Protein AF-0000000084341697 (afdb_homodimer)

Organism: Pseudonocardia thermophila (NCBI:txid1848)

Nearest PDB structures (foldseek):
  6upw-assembly1_M  TM=6.010E-01  e=1.129E+00  Homo sapiens
  7zn7-assembly1_D  TM=5.624E-01  e=1.806E+00  Rattus norvegicus
  7wg5-assembly1_h  TM=6.627E-01  e=8.653E+00  Arabidopsis thaliana
  5xnl-assembly1_q  TM=6.335E-01  e=7.795E+00  Pisum sativum
  6upw-assembly1_M  TM=5.852E-01  e=1.492E+00  Homo sapiens

pLDDT: mean 93.86, std 11.68, range [43.16, 98.94]

Foldseek 3Di:
DPPDPPPPQDPLLVQLLVLLVVLLVLLVCLVVLVVCVVVPPVCSVVVNLVSLVVSLVSLVVNLVSQVVLCVFQVPVVRSVVSVVLSVLSVVLNVCVVVVVVVCNVVSSVVSSVVSVVSNVVSPDVVVSHRDD/DPPPVPPPLPPLLVQLLVLLVVLLVLLVCLVVLVVCVVVPPVCSVVVSLVSLVVSLVSLVVNLVSQVVLCVFQVPVVRSVVSVVLSVLSVVLNVCVVVVVVVCNVVSSVVSSVVSVVSNVVSPDVVVSHRDD

Radius of gyration: 21.02 Å; Cα contacts (8 Å, |Δi|>4): 306; chains: 2; bounding box: 45×70×52 Å

Solvent-accessible surface area (backbone atoms only — not comparable to full-atom values): 13393 Å² total; per-residue (Å²): 133,79,72,79,75,76,74,62,77,47,72,38,51,56,50,36,47,52,49,40,48,53,48,30,53,54,45,61,44,40,37,35,27,50,13,35,28,74,62,63,41,69,68,28,49,55,54,34,48,52,54,52,56,49,49,48,56,48,30,52,54,40,28,53,35,24,43,50,30,16,70,71,24,63,45,64,67,48,27,55,50,32,49,50,51,36,50,52,47,49,50,39,52,51,25,52,76,69,55,40,30,46,53,25,44,36,49,49,44,50,51,36,38,50,34,50,52,49,43,56,46,57,71,35,72,72,58,66,51,64,58,129,131,77,71,79,74,75,75,62,78,49,72,36,51,57,49,36,47,51,49,40,48,53,48,32,54,55,46,60,44,39,37,35,27,50,12,34,29,76,63,64,42,68,66,28,49,56,54,36,49,51,53,52,53,48,47,49,58,49,29,54,53,41,28,53,33,25,42,50,28,16,69,70,24,62,44,63,65,49,26,54,49,31,49,51,51,38,51,50,46,50,52,40,52,51,26,51,76,69,54,40,30,44,53,24,42,36,48,49,44,49,51,36,39,50,32,50,52,49,43,56,46,59,72,35,71,73,60,66,50,64,60,129

Sequence (264 aa):
MTPPVVRRPCLSLWLLRAVLTVHLVAAAGQPVFAGLFLTGDLDAITAHGVVGSTLAAWDLLLIGTAIGYGLAARRWWVPFAAVGVFLLVGFQIGFGYARELQLHVPLGVAITTLSVLAVIWVWTPAAARRRSMTPPVVRRPCLSLWLLRAVLTVHLVAAAGQPVFAGLFLTGDLDAITAHGVVGSTLAAWDLLLIGTAIGYGLAARRWWVPFAAVGVFLLVGFQIGFGYARELQLHVPLGVAITTLSVLAVIWVWTPAAARRRS

Structure (mmCIF, N/CA/C/O backbone):
data_AF-0000000084341697-model_v1
#
loop_
_entity.id
_entity.type
_entity.pdbx_description
1 polymer 'DoxX-like family protein'
#
loop_
_atom_site.group_PDB
_atom_site.id
_atom_site.type_symbol
_atom_site.label_atom_id
_atom_site.label_alt_id
_atom_site.label_comp_id
_atom_site.label_asym_id
_atom_site.label_entity_id
_atom_site.label_seq_id
_atom_site.pdbx_PDB_ins_code
_atom_site.Cartn_x
_atom_site.Cartn_y
_atom_site.Cartn_z
_atom_site.occupancy
_atom_site.B_iso_or_equiv
_atom_site.auth_seq_id
_atom_site.auth_comp_id
_atom_site.auth_asym_id
_atom_site.auth_atom_id
_atom_site.pdbx_PDB_model_num
ATOM 1 N N . MET A 1 1 ? 11.648 45.5 4.836 1 43.16 1 MET A N 1
ATOM 2 C CA . MET A 1 1 ? 11.219 44.125 5.102 1 43.16 1 MET A CA 1
ATOM 3 C C . MET A 1 1 ? 11.492 43.25 3.902 1 43.16 1 MET A C 1
ATOM 5 O O . MET A 1 1 ? 10.922 43.438 2.83 1 43.16 1 MET A O 1
ATOM 9 N N . THR A 1 2 ? 12.695 42.625 3.715 1 57.75 2 THR A N 1
ATOM 10 C CA . THR A 1 2 ? 13.148 41.781 2.613 1 57.75 2 THR A CA 1
ATOM 11 C C . THR A 1 2 ? 12.211 40.594 2.422 1 57.75 2 THR A C 1
ATOM 13 O O . THR A 1 2 ? 11.75 40 3.398 1 57.75 2 THR A O 1
ATOM 16 N N . PRO A 1 3 ? 11.516 40.562 1.347 1 56.81 3 PRO A N 1
ATOM 17 C CA . PRO A 1 3 ? 10.547 39.469 1.155 1 56.81 3 PRO A CA 1
ATOM 18 C C . PRO A 1 3 ? 11.117 38.094 1.528 1 56.81 3 PRO A C 1
ATOM 20 O O . PRO A 1 3 ? 12.328 37.875 1.451 1 56.81 3 PRO A O 1
ATOM 23 N N . PRO A 1 4 ? 10.477 37.344 2.41 1 54.81 4 PRO A N 1
ATOM 24 C CA . PRO A 1 4 ? 11 36.031 2.762 1 54.81 4 PRO A CA 1
ATOM 25 C C . PRO A 1 4 ? 11.469 35.219 1.544 1 54.81 4 PRO A C 1
ATOM 27 O O . PRO A 1 4 ? 10.82 35.25 0.494 1 54.81 4 PRO A O 1
ATOM 30 N N . VAL A 1 5 ? 12.703 35.125 1.24 1 50.56 5 VAL A N 1
ATOM 31 C CA . VAL A 1 5 ? 13.281 34.312 0.173 1 50.56 5 VAL A CA 1
ATOM 32 C C . VAL A 1 5 ? 12.609 32.938 0.13 1 50.56 5 VAL A C 1
ATOM 34 O O . VAL A 1 5 ? 12.68 32.188 1.093 1 50.56 5 VAL A O 1
ATOM 37 N N . VAL A 1 6 ? 11.422 32.875 -0.449 1 48.75 6 VAL A N 1
ATOM 38 C CA . VAL A 1 6 ? 10.852 31.531 -0.648 1 48.75 6 VAL A CA 1
ATOM 39 C C . VAL A 1 6 ? 11.922 30.578 -1.145 1 48.75 6 VAL A C 1
ATOM 41 O O . VAL A 1 6 ? 12.445 30.734 -2.254 1 48.75 6 VAL A O 1
ATOM 44 N N . ARG A 1 7 ? 12.766 30.031 -0.367 1 53.66 7 ARG A N 1
ATOM 45 C CA . ARG A 1 7 ? 13.836 29.109 -0.769 1 53.66 7 ARG A CA 1
ATOM 46 C C . ARG A 1 7 ? 13.289 27.984 -1.643 1 53.66 7 ARG A C 1
ATOM 48 O O . ARG A 1 7 ? 12.266 27.375 -1.319 1 53.66 7 ARG A O 1
ATOM 55 N N . ARG A 1 8 ? 13.141 28.109 -2.998 1 55.44 8 ARG A N 1
ATOM 56 C CA . ARG A 1 8 ? 12.859 27.125 -4.043 1 55.44 8 ARG A CA 1
ATOM 57 C C . ARG A 1 8 ? 13.25 25.719 -3.6 1 55.44 8 ARG A C 1
ATOM 59 O O . ARG A 1 8 ? 14.242 25.547 -2.895 1 55.44 8 ARG A O 1
ATOM 66 N N . PRO A 1 9 ? 12.047 24.906 -3.645 1 61.5 9 PRO A N 1
ATOM 67 C CA . PRO A 1 9 ? 12.562 23.578 -3.305 1 61.5 9 PRO A CA 1
ATOM 68 C C . PRO A 1 9 ? 13.898 23.266 -3.977 1 61.5 9 PRO A C 1
ATOM 70 O O . PRO A 1 9 ? 14.102 23.609 -5.148 1 61.5 9 PRO A O 1
ATOM 73 N N . CYS A 1 10 ? 14.867 23.047 -3.092 1 81.81 10 CYS A N 1
ATOM 74 C CA . CYS A 1 10 ? 16.25 22.781 -3.457 1 81.81 10 CYS A CA 1
ATOM 75 C C . CYS A 1 10 ? 16.344 21.625 -4.453 1 81.81 10 CYS A C 1
ATOM 77 O O . CYS A 1 10 ? 15.398 20.844 -4.586 1 81.81 10 CYS A O 1
ATOM 79 N N . LEU A 1 11 ? 17.156 21.75 -5.516 1 91.56 11 LEU A N 1
ATOM 80 C CA . LEU A 1 11 ? 17.5 20.75 -6.508 1 91.56 11 LEU A CA 1
ATOM 81 C C . LEU A 1 11 ? 17.469 19.344 -5.902 1 91.56 11 LEU A C 1
ATOM 83 O O . LEU A 1 11 ? 17.016 18.406 -6.543 1 91.56 11 LEU A O 1
ATOM 87 N N . SER A 1 12 ? 17.766 19.203 -4.711 1 93 12 SER A N 1
ATOM 88 C CA . SER A 1 12 ? 17.812 17.906 -4.059 1 93 12 SER A CA 1
ATOM 89 C C . SER A 1 12 ? 16.406 17.344 -3.844 1 93 12 SER A C 1
ATOM 91 O O . SER A 1 12 ? 16.188 16.141 -4.004 1 93 12 SER A O 1
ATOM 93 N N . LEU A 1 13 ? 15.516 18.172 -3.578 1 95.5 13 LEU A N 1
ATOM 94 C CA . LEU A 1 13 ? 14.141 17.703 -3.387 1 95.5 13 LEU A CA 1
ATOM 95 C C . LEU A 1 13 ? 13.523 17.281 -4.715 1 95.5 13 LEU A C 1
ATOM 97 O O . LEU A 1 13 ? 12.844 16.266 -4.789 1 95.5 13 LEU A O 1
ATOM 101 N N . TRP A 1 14 ? 13.703 18.078 -5.684 1 96.5 14 TRP A N 1
ATOM 102 C CA . TRP A 1 14 ? 13.156 17.75 -6.996 1 96.5 14 TRP A CA 1
ATOM 103 C C . TRP A 1 14 ? 13.727 16.438 -7.516 1 96.5 14 TRP A C 1
ATOM 105 O O . TRP A 1 14 ? 13.016 15.625 -8.109 1 96.5 14 TRP A O 1
ATOM 115 N N . LEU A 1 15 ? 15 16.188 -7.328 1 97.56 15 LEU A N 1
ATOM 116 C CA . LEU A 1 15 ? 15.625 14.922 -7.715 1 97.56 15 LEU A CA 1
ATOM 117 C C . LEU A 1 15 ? 15.023 13.758 -6.934 1 97.56 15 LEU A C 1
ATOM 119 O O . LEU A 1 15 ? 14.734 12.703 -7.504 1 97.56 15 LEU A O 1
ATOM 123 N N . LEU A 1 16 ? 14.805 13.969 -5.688 1 98.06 16 LEU A N 1
ATOM 124 C CA . LEU A 1 16 ? 14.203 12.938 -4.855 1 98.06 16 LEU A CA 1
ATOM 125 C C . LEU A 1 16 ? 12.789 12.617 -5.32 1 98.06 16 LEU A C 1
ATOM 127 O O . LEU A 1 16 ? 12.406 11.445 -5.41 1 98.06 16 LEU A O 1
ATOM 131 N N . ARG A 1 17 ? 12.039 13.641 -5.652 1 98.44 17 ARG A N 1
ATOM 132 C CA . ARG A 1 17 ? 10.688 13.453 -6.172 1 98.44 17 ARG A CA 1
ATOM 133 C C . ARG A 1 17 ? 10.703 12.633 -7.457 1 98.44 17 ARG A C 1
ATOM 135 O O . ARG A 1 17 ? 9.898 11.719 -7.625 1 98.44 17 ARG A O 1
ATOM 142 N N . ALA A 1 18 ? 11.586 12.945 -8.297 1 98.56 18 ALA A N 1
ATOM 143 C CA . ALA A 1 18 ? 11.68 12.234 -9.57 1 98.56 18 ALA A CA 1
ATOM 144 C C . ALA A 1 18 ? 12.062 10.773 -9.359 1 98.56 18 ALA A C 1
ATOM 146 O O . ALA A 1 18 ? 11.43 9.875 -9.906 1 98.56 18 ALA A O 1
ATOM 147 N N . VAL A 1 19 ? 13.055 10.484 -8.555 1 98.81 19 VAL A N 1
ATOM 148 C CA . VAL A 1 19 ? 13.555 9.133 -8.32 1 98.81 19 VAL A CA 1
ATOM 149 C C . VAL A 1 19 ? 12.477 8.297 -7.621 1 98.81 19 VAL A C 1
ATOM 151 O O . VAL A 1 19 ? 12.25 7.141 -7.984 1 98.81 19 VAL A O 1
ATOM 154 N N . LEU A 1 20 ? 11.844 8.867 -6.703 1 98.88 20 LEU A N 1
ATOM 155 C CA . LEU A 1 20 ? 10.805 8.141 -5.984 1 98.88 20 LEU A CA 1
ATOM 156 C C . LEU A 1 20 ? 9.609 7.867 -6.887 1 98.88 20 LEU A C 1
ATOM 158 O O . LEU A 1 20 ? 8.977 6.812 -6.785 1 98.88 20 LEU A O 1
ATOM 162 N N . THR A 1 21 ? 9.281 8.797 -7.77 1 98.81 21 THR A N 1
ATOM 163 C CA . THR A 1 21 ? 8.156 8.602 -8.68 1 98.81 21 THR A CA 1
ATOM 164 C C . THR A 1 21 ? 8.453 7.469 -9.656 1 98.81 21 THR A C 1
ATOM 166 O O . THR A 1 21 ? 7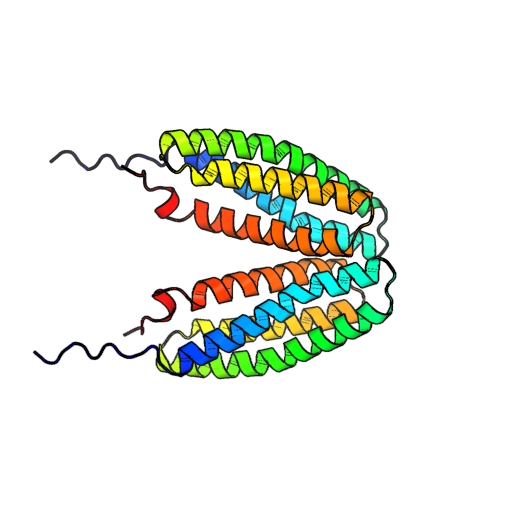.594 6.617 -9.906 1 98.81 21 THR A O 1
ATOM 169 N N . VAL A 1 22 ? 9.609 7.426 -10.188 1 98.81 22 VAL A N 1
ATOM 170 C CA . VAL A 1 22 ? 10.008 6.344 -11.078 1 98.81 22 VAL A CA 1
ATOM 171 C C . VAL A 1 22 ? 10 5.016 -10.32 1 98.81 22 VAL A C 1
ATOM 173 O O . VAL A 1 22 ? 9.547 3.996 -10.844 1 98.81 22 VAL A O 1
ATOM 176 N N . HIS A 1 23 ? 10.547 5.051 -9.102 1 98.88 23 HIS A N 1
ATOM 177 C CA . HIS A 1 23 ? 10.523 3.863 -8.258 1 98.88 23 HIS A CA 1
ATOM 178 C C . HIS A 1 23 ? 9.102 3.338 -8.078 1 98.88 23 HIS A C 1
ATOM 180 O O . HIS A 1 23 ? 8.867 2.135 -8.195 1 98.88 23 HIS A O 1
ATOM 186 N N . LEU A 1 24 ? 8.164 4.184 -7.863 1 98.88 24 LEU A N 1
ATOM 187 C CA . LEU A 1 24 ? 6.773 3.805 -7.66 1 98.88 24 LEU A CA 1
ATOM 188 C C . LEU A 1 24 ? 6.188 3.178 -8.922 1 98.88 24 LEU A C 1
ATOM 190 O O . LEU A 1 24 ? 5.488 2.166 -8.852 1 98.88 24 LEU A O 1
ATOM 194 N N . VAL A 1 25 ? 6.426 3.736 -10.031 1 98.81 25 VAL A N 1
ATOM 195 C CA . VAL A 1 25 ? 5.902 3.213 -11.289 1 98.81 25 VAL A CA 1
ATOM 196 C C . VAL A 1 25 ? 6.414 1.793 -11.516 1 98.81 25 VAL A C 1
ATOM 198 O O . VAL A 1 25 ? 5.645 0.892 -11.852 1 98.81 25 VAL A O 1
ATOM 201 N N . ALA A 1 26 ? 7.664 1.641 -11.305 1 98.75 26 ALA A N 1
ATOM 202 C CA . ALA A 1 26 ? 8.258 0.317 -11.469 1 98.75 26 ALA A CA 1
ATOM 203 C C . ALA A 1 26 ? 7.695 -0.67 -10.453 1 98.75 26 ALA A C 1
ATOM 205 O O . ALA A 1 26 ? 7.332 -1.795 -10.812 1 98.75 26 ALA A O 1
ATOM 206 N N . ALA A 1 27 ? 7.652 -0.235 -9.203 1 98.81 27 ALA A N 1
ATOM 207 C CA . ALA A 1 27 ? 7.137 -1.104 -8.148 1 98.81 27 ALA A CA 1
ATOM 208 C C . ALA A 1 27 ? 5.672 -1.458 -8.398 1 98.81 27 ALA A C 1
ATOM 210 O O . ALA A 1 27 ? 5.258 -2.598 -8.18 1 98.81 27 ALA A O 1
ATOM 211 N N . ALA A 1 28 ? 4.898 -0.559 -8.898 1 98.56 28 ALA A N 1
ATOM 212 C CA . ALA A 1 28 ? 3.477 -0.775 -9.164 1 98.56 28 ALA A CA 1
ATOM 213 C C . ALA A 1 28 ? 3.281 -1.676 -10.383 1 98.56 28 ALA A C 1
ATOM 215 O O . ALA A 1 28 ? 2.248 -2.336 -10.516 1 98.56 28 ALA A O 1
ATOM 216 N N . GLY A 1 29 ? 4.207 -1.685 -11.258 1 98.5 29 GLY A N 1
ATOM 217 C CA . GLY A 1 29 ? 4.152 -2.547 -12.43 1 98.5 29 GLY A CA 1
ATOM 218 C C . GLY A 1 29 ? 4.473 -3.996 -12.117 1 98.5 29 GLY A C 1
ATOM 219 O O . GLY A 1 29 ? 4.078 -4.898 -12.859 1 98.5 29 GLY A O 1
ATOM 220 N N . GLN A 1 30 ? 5.113 -4.254 -11.031 1 98.75 30 GLN A N 1
ATOM 221 C CA . GLN A 1 30 ? 5.594 -5.594 -10.711 1 98.75 30 GLN A CA 1
ATOM 222 C C . GLN A 1 30 ? 4.43 -6.562 -10.531 1 98.75 30 GLN A C 1
ATOM 224 O O . GLN A 1 30 ? 4.457 -7.676 -11.055 1 98.75 30 GLN A O 1
ATOM 229 N N . PRO A 1 31 ? 3.359 -6.188 -9.812 1 98.75 31 PRO A N 1
ATOM 230 C CA . PRO A 1 31 ? 2.238 -7.125 -9.68 1 98.75 31 PRO A CA 1
ATOM 231 C C . PRO A 1 31 ? 1.552 -7.406 -11.016 1 98.75 31 PRO A C 1
ATOM 233 O O . PRO A 1 31 ? 0.998 -8.492 -11.211 1 98.75 31 PRO A O 1
ATOM 236 N N . VAL A 1 32 ? 1.599 -6.496 -11.898 1 98.5 32 VAL A N 1
ATOM 237 C CA . VAL A 1 32 ? 1.036 -6.727 -13.219 1 98.5 32 VAL A CA 1
ATOM 238 C C . VAL A 1 32 ? 1.835 -7.812 -13.938 1 98.5 32 VAL A C 1
ATOM 240 O O . VAL A 1 32 ? 1.265 -8.789 -14.43 1 98.5 32 VAL A O 1
ATOM 243 N N . PHE A 1 33 ? 3.15 -7.68 -13.969 1 98.62 33 PHE A N 1
ATOM 244 C CA . PHE A 1 33 ? 3.996 -8.688 -14.594 1 98.62 33 PHE A CA 1
ATOM 245 C C . PHE A 1 33 ? 3.832 -10.039 -13.906 1 98.62 33 PHE A C 1
ATOM 247 O O . PHE A 1 33 ? 3.734 -11.07 -14.57 1 98.62 33 PHE A O 1
ATOM 254 N N . ALA A 1 34 ? 3.857 -10.047 -12.617 1 98.19 34 ALA A N 1
ATOM 255 C CA . ALA A 1 34 ? 3.662 -11.281 -11.875 1 98.19 34 ALA A CA 1
ATOM 256 C C . ALA A 1 34 ? 2.326 -11.93 -12.219 1 98.19 34 ALA A C 1
ATOM 258 O O . ALA A 1 34 ? 2.252 -13.141 -12.438 1 98.19 34 ALA A O 1
ATOM 259 N N . GLY A 1 35 ? 1.232 -11.148 -12.219 1 98.44 35 GLY A N 1
ATOM 260 C CA . GLY A 1 35 ? -0.084 -11.656 -12.578 1 98.44 35 GLY A CA 1
ATOM 261 C C . GLY A 1 35 ? -0.138 -12.25 -13.969 1 98.44 35 GLY A C 1
ATOM 262 O O . GLY A 1 35 ? -0.744 -13.305 -14.18 1 98.44 35 GLY A O 1
ATOM 263 N N . LEU A 1 36 ? 0.443 -11.578 -14.945 1 98.31 36 LEU A N 1
ATOM 264 C CA . LEU A 1 36 ? 0.505 -12.086 -16.312 1 98.31 36 LEU A CA 1
ATOM 265 C C . LEU A 1 36 ? 1.226 -13.43 -16.359 1 98.31 36 LEU A C 1
ATOM 267 O O . LEU A 1 36 ? 0.783 -14.352 -17.047 1 98.31 36 LEU A O 1
ATOM 271 N N . PHE A 1 37 ? 2.279 -13.57 -15.656 1 98.25 37 PHE A N 1
ATOM 272 C CA . PHE A 1 37 ? 2.994 -14.836 -15.578 1 98.25 37 PHE A CA 1
ATOM 273 C C . PHE A 1 37 ? 2.09 -15.938 -15.031 1 98.25 37 PHE A C 1
ATOM 275 O O . PHE A 1 37 ? 2.053 -17.047 -15.57 1 98.25 37 PHE A O 1
ATOM 282 N N . LEU A 1 38 ? 1.383 -15.578 -14 1 96.12 38 LEU A N 1
ATOM 283 C CA . LEU A 1 38 ? 0.551 -16.578 -13.328 1 96.12 38 LEU A CA 1
ATOM 284 C C . LEU A 1 38 ? -0.604 -17.016 -14.219 1 96.12 38 LEU A C 1
ATOM 286 O O . LEU A 1 38 ? -1.184 -18.078 -14.016 1 96.12 38 LEU A O 1
ATOM 290 N N . THR A 1 39 ? -0.971 -16.188 -15.25 1 95.88 39 THR A N 1
ATOM 291 C CA . THR A 1 39 ? -2.029 -16.562 -16.172 1 95.88 39 THR A CA 1
ATOM 292 C C . THR A 1 39 ? -1.474 -17.438 -17.297 1 95.88 39 THR A C 1
ATOM 294 O O . THR A 1 39 ? -2.23 -17.953 -18.125 1 95.88 39 THR A O 1
ATOM 297 N N . GLY A 1 40 ? -0.15 -17.484 -17.438 1 95.19 40 GLY A N 1
ATOM 298 C CA . GLY A 1 40 ? 0.451 -18.375 -18.422 1 95.19 40 GLY A CA 1
ATOM 299 C C . GLY A 1 40 ? 1.317 -17.641 -19.438 1 95.19 40 GLY A C 1
ATOM 300 O O . GLY A 1 40 ? 1.838 -18.266 -20.375 1 95.19 40 GLY A O 1
ATOM 301 N N . ASP A 1 41 ? 1.397 -16.344 -19.344 1 96 41 ASP A N 1
ATOM 302 C CA . ASP A 1 41 ? 2.334 -15.594 -20.172 1 96 41 ASP A CA 1
ATOM 303 C C . ASP A 1 41 ? 3.764 -15.742 -19.672 1 96 41 ASP A C 1
ATOM 305 O O . ASP A 1 41 ? 4.234 -14.93 -18.875 1 96 41 ASP A O 1
ATOM 309 N N . LEU A 1 42 ? 4.469 -16.656 -20.203 1 93.12 42 LEU A N 1
ATOM 310 C CA . LEU A 1 42 ? 5.762 -17.062 -19.672 1 93.12 42 LEU A CA 1
ATOM 311 C C . LEU A 1 42 ? 6.809 -15.969 -19.875 1 93.12 42 LEU A C 1
ATOM 313 O O . LEU A 1 42 ? 7.773 -15.875 -19.109 1 93.12 42 LEU A O 1
ATOM 317 N N . ASP A 1 43 ? 6.641 -15.109 -20.812 1 96.75 43 ASP A N 1
ATOM 318 C CA . ASP A 1 43 ? 7.586 -14.031 -21.062 1 96.75 43 ASP A CA 1
ATOM 319 C C . ASP A 1 43 ? 7.5 -12.953 -19.984 1 96.75 43 ASP A C 1
ATOM 321 O O . ASP A 1 43 ? 8.438 -12.172 -19.812 1 96.75 43 ASP A O 1
ATOM 325 N N . ALA A 1 44 ? 6.41 -12.977 -19.328 1 98 44 ALA A N 1
ATOM 326 C CA . ALA A 1 44 ? 6.199 -11.93 -18.328 1 98 44 ALA A CA 1
ATOM 327 C C . ALA A 1 44 ? 7.168 -12.086 -17.156 1 98 44 ALA A C 1
ATOM 329 O O . ALA A 1 44 ? 7.508 -11.109 -16.484 1 98 44 ALA A O 1
ATOM 330 N N . ILE A 1 45 ? 7.633 -13.273 -16.875 1 97.44 45 ILE A N 1
ATOM 331 C CA . ILE A 1 45 ? 8.57 -13.492 -15.781 1 97.44 45 ILE A CA 1
ATOM 332 C C . ILE A 1 45 ? 9.914 -12.836 -16.109 1 97.44 45 ILE A C 1
ATOM 334 O O . ILE A 1 45 ? 10.594 -12.32 -15.227 1 97.44 45 ILE A O 1
ATOM 338 N N . THR A 1 46 ? 10.297 -12.82 -17.359 1 98 46 THR A N 1
ATOM 339 C CA . THR A 1 46 ? 11.516 -12.141 -17.781 1 98 46 THR A CA 1
ATOM 340 C C . THR A 1 46 ? 11.422 -10.641 -17.516 1 98 46 THR A C 1
ATOM 342 O O . THR A 1 46 ? 12.328 -10.039 -16.938 1 98 46 THR A O 1
ATOM 345 N N . ALA A 1 47 ? 10.32 -10.039 -17.953 1 98 47 ALA A N 1
ATOM 346 C CA . ALA A 1 47 ? 10.086 -8.625 -17.688 1 98 47 ALA A CA 1
ATOM 347 C C . ALA A 1 47 ? 10.078 -8.344 -16.188 1 98 47 ALA A C 1
ATOM 349 O O . ALA A 1 47 ? 10.672 -7.367 -15.719 1 98 47 ALA A O 1
ATOM 350 N N . HIS A 1 48 ? 9.344 -9.227 -15.445 1 98.56 48 HIS A N 1
ATOM 351 C CA . HIS A 1 48 ? 9.297 -9.117 -13.992 1 98.56 48 HIS A CA 1
ATOM 352 C C . HIS A 1 48 ? 10.695 -9.109 -13.391 1 98.56 48 HIS A C 1
ATOM 354 O O . HIS A 1 48 ? 11.023 -8.258 -12.562 1 98.56 48 HIS A O 1
ATOM 360 N N . GLY A 1 49 ? 11.523 -9.961 -13.875 1 98.25 49 GLY A N 1
ATOM 361 C CA . GLY A 1 49 ? 12.891 -10.062 -13.383 1 98.25 49 GLY A CA 1
ATOM 362 C C . GLY A 1 49 ? 13.75 -8.867 -13.75 1 98.25 49 GLY A C 1
ATOM 363 O O . GLY A 1 49 ? 14.492 -8.352 -12.922 1 98.25 49 GLY A O 1
ATOM 364 N N . VAL A 1 50 ? 13.703 -8.422 -14.938 1 98.19 50 VAL A N 1
ATOM 365 C CA . VAL A 1 50 ? 14.492 -7.301 -15.422 1 98.19 50 VAL A CA 1
ATOM 366 C C . VAL A 1 50 ? 14.109 -6.027 -14.664 1 98.19 50 VAL A C 1
ATOM 368 O O . VAL A 1 50 ? 14.977 -5.309 -14.164 1 98.19 50 VAL A O 1
ATOM 371 N N . VAL A 1 51 ? 12.828 -5.816 -14.609 1 98.5 51 VAL A N 1
ATOM 372 C CA . VAL A 1 51 ? 12.367 -4.617 -13.914 1 98.5 51 VAL A CA 1
ATOM 373 C C . VAL A 1 51 ? 12.742 -4.703 -12.438 1 98.5 51 VAL A C 1
ATOM 375 O O . VAL A 1 51 ? 13.195 -3.717 -11.844 1 98.5 51 VAL A O 1
ATOM 378 N N . GLY A 1 52 ? 12.57 -5.852 -11.852 1 98.38 52 GLY A N 1
ATOM 379 C CA . GLY A 1 52 ? 12.953 -6.047 -10.469 1 98.38 52 GLY A CA 1
ATOM 380 C C . GLY A 1 52 ? 14.422 -5.777 -10.211 1 98.38 52 GLY A C 1
ATOM 381 O O . GLY A 1 52 ? 14.773 -5.059 -9.273 1 98.38 52 GLY A O 1
ATOM 382 N N . SER A 1 53 ? 15.281 -6.297 -11.016 1 97.94 53 SER A N 1
ATOM 383 C CA . SER A 1 53 ? 16.719 -6.105 -10.859 1 97.94 53 SER A CA 1
ATOM 384 C C . SER A 1 53 ? 17.109 -4.652 -11.109 1 97.94 53 SER A C 1
ATOM 386 O O . SER A 1 53 ? 17.984 -4.117 -10.43 1 97.94 53 SER A O 1
ATOM 388 N N . THR A 1 54 ? 16.453 -4.07 -12.047 1 98.44 54 THR A N 1
ATOM 389 C CA . THR A 1 54 ? 16.719 -2.662 -12.32 1 98.44 54 THR A CA 1
ATOM 390 C C . THR A 1 54 ? 16.328 -1.799 -11.125 1 98.44 54 THR A C 1
ATOM 392 O O . THR A 1 54 ? 16.984 -0.795 -10.836 1 98.44 54 THR A O 1
ATOM 395 N N . LEU A 1 55 ? 15.258 -2.215 -10.453 1 98.75 55 LEU A N 1
ATOM 396 C CA . LEU A 1 55 ? 14.82 -1.493 -9.258 1 98.75 55 LEU A CA 1
ATOM 397 C C . LEU A 1 55 ? 15.914 -1.506 -8.188 1 98.75 55 LEU A C 1
ATOM 399 O O . LEU A 1 55 ? 16.109 -0.513 -7.488 1 98.75 55 LEU A O 1
ATOM 403 N N . ALA A 1 56 ? 16.609 -2.562 -8.008 1 98.25 56 ALA A N 1
ATOM 404 C CA . ALA A 1 56 ? 17.703 -2.637 -7.047 1 98.25 56 ALA A CA 1
ATOM 405 C C . ALA A 1 56 ? 18.797 -1.616 -7.379 1 98.25 56 ALA A C 1
ATOM 407 O O . ALA A 1 56 ? 19.281 -0.909 -6.492 1 98.25 56 ALA A O 1
ATOM 408 N N . ALA A 1 57 ? 19.125 -1.571 -8.656 1 98.25 57 ALA A N 1
ATOM 409 C CA . ALA A 1 57 ? 20.094 -0.579 -9.094 1 98.25 57 A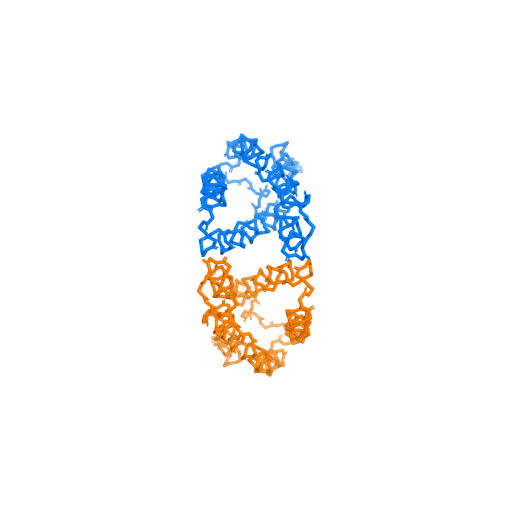LA A CA 1
ATOM 410 C C . ALA A 1 57 ? 19.578 0.838 -8.891 1 98.25 57 ALA A C 1
ATOM 412 O O . ALA A 1 57 ? 20.328 1.727 -8.469 1 98.25 57 ALA A O 1
ATOM 413 N N . TRP A 1 58 ? 18.328 0.997 -9.219 1 98.69 58 TRP A N 1
ATOM 414 C CA . TRP A 1 58 ? 17.672 2.291 -9.062 1 98.69 58 TRP A CA 1
ATOM 415 C C . TRP A 1 58 ? 17.703 2.742 -7.605 1 98.69 58 TRP A C 1
ATOM 417 O O . TRP A 1 58 ? 17.828 3.938 -7.324 1 98.69 58 TRP A O 1
ATOM 427 N N . ASP A 1 59 ? 17.641 1.837 -6.688 1 98.81 59 ASP A N 1
ATOM 428 C CA . ASP A 1 59 ? 17.641 2.152 -5.262 1 98.81 59 ASP A CA 1
ATOM 429 C C . ASP A 1 59 ? 18.969 2.754 -4.836 1 98.81 59 ASP A C 1
ATOM 431 O O . ASP A 1 59 ? 19.031 3.512 -3.865 1 98.81 59 ASP A O 1
ATOM 435 N N . LEU A 1 60 ? 20.062 2.453 -5.562 1 98.75 60 LEU A N 1
ATOM 436 C CA . LEU A 1 60 ? 21.328 3.117 -5.285 1 98.75 60 LEU A CA 1
ATOM 437 C C . LEU A 1 60 ? 21.25 4.605 -5.609 1 98.75 60 LEU A C 1
ATOM 439 O O . LEU A 1 60 ? 21.766 5.438 -4.859 1 98.75 60 LEU A O 1
ATOM 443 N N . LEU A 1 61 ? 20.594 4.867 -6.719 1 98.56 61 LEU A N 1
ATOM 444 C CA . LEU A 1 61 ? 20.344 6.266 -7.047 1 98.56 61 LEU A CA 1
ATOM 445 C C . LEU A 1 61 ? 19.469 6.918 -5.977 1 98.56 61 LEU A C 1
ATOM 447 O O . LEU A 1 61 ? 19.719 8.062 -5.594 1 98.56 61 LEU A O 1
ATOM 451 N N . LEU A 1 62 ? 18.5 6.184 -5.508 1 98.88 62 LEU A N 1
ATOM 452 C CA . LEU A 1 62 ? 17.625 6.676 -4.449 1 98.88 62 LEU A CA 1
ATOM 453 C C . LEU A 1 62 ? 18.422 7.004 -3.193 1 98.88 62 LEU A C 1
ATOM 455 O O . LEU A 1 62 ? 18.203 8.047 -2.568 1 98.88 62 LEU A O 1
ATOM 459 N N . ILE A 1 63 ? 19.297 6.145 -2.844 1 98.75 63 ILE A N 1
ATOM 460 C CA . ILE A 1 63 ? 20.141 6.379 -1.678 1 98.75 63 ILE A CA 1
ATOM 461 C C . ILE A 1 63 ? 20.969 7.648 -1.888 1 98.75 63 ILE A C 1
ATOM 463 O O . ILE A 1 63 ? 21.031 8.508 -1.004 1 98.75 63 ILE A O 1
ATOM 467 N N . GLY A 1 64 ? 21.594 7.836 -3.053 1 98.31 64 GLY A N 1
ATOM 468 C CA . GLY A 1 64 ? 22.375 9.031 -3.35 1 98.31 64 GLY A CA 1
ATOM 469 C C . GLY A 1 64 ? 21.562 10.305 -3.256 1 98.31 64 GLY A C 1
ATOM 470 O O . GLY A 1 64 ? 21.969 11.266 -2.602 1 98.31 64 GLY A O 1
ATOM 471 N N . THR A 1 65 ? 20.438 10.297 -3.883 1 98.12 65 THR A N 1
ATOM 472 C CA . THR A 1 65 ? 19.578 11.484 -3.871 1 98.12 65 THR A CA 1
ATOM 473 C C . THR A 1 65 ? 19.062 11.758 -2.465 1 98.12 65 THR A C 1
ATOM 475 O O . THR A 1 65 ? 18.906 12.914 -2.064 1 98.12 65 THR A O 1
ATOM 478 N N . ALA A 1 66 ? 18.766 10.727 -1.727 1 98.25 66 ALA A N 1
ATOM 479 C CA . ALA A 1 66 ? 18.297 10.875 -0.349 1 98.25 66 ALA A CA 1
ATOM 480 C C . ALA A 1 66 ? 19.391 11.484 0.535 1 98.25 66 ALA A C 1
ATOM 482 O O . ALA A 1 66 ? 19.094 12.258 1.444 1 98.25 66 ALA A O 1
ATOM 483 N N . ILE A 1 67 ? 20.609 11.078 0.348 1 97.56 67 ILE A N 1
ATOM 484 C CA . ILE A 1 67 ? 21.719 11.664 1.09 1 97.56 67 ILE A CA 1
ATOM 485 C C . ILE A 1 67 ? 21.812 13.156 0.796 1 97.56 67 ILE A C 1
ATOM 487 O O . ILE A 1 67 ? 21.938 13.977 1.714 1 97.56 67 ILE A O 1
ATOM 491 N N . GLY A 1 68 ? 21.797 13.547 -0.474 1 95.44 68 GLY A N 1
ATOM 492 C CA . GLY A 1 68 ? 21.797 14.953 -0.839 1 95.44 68 GLY A CA 1
ATOM 493 C C . GLY A 1 68 ? 20.672 15.734 -0.176 1 95.44 68 GLY A C 1
ATOM 494 O O . GLY A 1 68 ? 20.906 16.828 0.345 1 95.44 68 GLY A O 1
ATOM 495 N N . TYR A 1 69 ? 19.531 15.195 -0.21 1 95.94 69 TYR A N 1
ATOM 496 C CA . TYR A 1 69 ? 18.375 15.812 0.428 1 95.94 69 TYR A CA 1
ATOM 497 C C . TYR A 1 69 ? 18.578 15.93 1.935 1 95.94 69 TYR A C 1
ATOM 499 O O . TYR A 1 69 ? 18.266 16.953 2.535 1 95.94 69 TYR A O 1
ATOM 507 N N . GLY A 1 70 ? 19.047 14.828 2.51 1 94.19 70 GLY A N 1
ATOM 508 C CA . GLY A 1 70 ? 19.344 14.852 3.936 1 94.19 70 GLY A CA 1
ATOM 509 C C . GLY A 1 70 ? 20.328 15.938 4.332 1 94.19 70 GLY A C 1
ATOM 510 O O . GLY A 1 70 ? 20.156 16.578 5.371 1 94.19 70 GLY A O 1
ATOM 511 N N . LEU A 1 71 ? 21.312 16.125 3.568 1 91.5 71 LEU A N 1
ATOM 512 C CA . LEU A 1 71 ? 22.312 17.141 3.828 1 91.5 71 LEU A CA 1
ATOM 513 C C . LEU A 1 71 ? 21.688 18.547 3.721 1 91.5 71 LEU A C 1
ATOM 515 O O . LEU A 1 71 ? 22 19.422 4.527 1 91.5 71 LEU A O 1
ATOM 519 N N . ALA A 1 72 ? 20.812 18.641 2.793 1 89.69 72 ALA A N 1
ATOM 520 C CA . ALA A 1 72 ? 20.219 19.953 2.523 1 89.69 72 ALA A CA 1
ATOM 521 C C . ALA A 1 72 ? 19.109 20.266 3.525 1 89.69 72 ALA A C 1
ATOM 523 O O . ALA A 1 72 ? 19 21.391 4.004 1 89.69 72 ALA A O 1
ATOM 524 N N . ALA A 1 73 ? 18.453 19.312 3.879 1 91.06 73 ALA A N 1
ATOM 525 C CA . ALA A 1 73 ? 17.266 19.547 4.688 1 91.06 73 ALA A CA 1
ATOM 526 C C . ALA A 1 73 ? 17.469 19.078 6.125 1 91.06 73 ALA A C 1
ATOM 528 O O . ALA A 1 73 ? 16.625 19.312 6.988 1 91.06 73 ALA A O 1
ATOM 529 N N . ARG A 1 74 ? 18.547 18.5 6.434 1 91.5 74 ARG A N 1
ATOM 530 C CA . ARG A 1 74 ? 18.875 17.953 7.746 1 91.5 74 ARG A CA 1
ATOM 531 C C . ARG A 1 74 ? 17.828 16.938 8.188 1 91.5 74 ARG A C 1
ATOM 533 O O . ARG A 1 74 ? 17.391 16.938 9.344 1 91.5 74 ARG A O 1
ATOM 540 N N . ARG A 1 75 ? 17.203 16.234 7.316 1 93.31 75 ARG A N 1
ATOM 541 C CA . ARG A 1 75 ? 16.266 15.156 7.574 1 93.31 75 ARG A CA 1
ATOM 542 C C . ARG A 1 75 ? 16.906 13.797 7.352 1 93.31 75 ARG A C 1
ATOM 544 O O . ARG A 1 75 ? 16.656 13.141 6.348 1 93.31 75 ARG A O 1
ATOM 551 N N . TRP A 1 76 ? 17.656 13.281 8.344 1 94.31 76 TRP A N 1
ATOM 552 C CA . TRP A 1 76 ? 18.562 12.148 8.18 1 94.31 76 TRP A CA 1
ATOM 553 C C . TRP A 1 76 ? 17.781 10.828 8.172 1 94.31 76 TRP A C 1
ATOM 555 O O . TRP A 1 76 ? 18.328 9.797 7.773 1 94.31 76 TRP A O 1
ATOM 565 N N . TRP A 1 77 ? 16.594 10.867 8.547 1 96.31 77 TRP A N 1
ATOM 566 C CA . TRP A 1 77 ? 15.836 9.617 8.469 1 96.31 77 TRP A CA 1
ATOM 567 C C . TRP A 1 77 ? 15.578 9.227 7.02 1 96.31 77 TRP A C 1
ATOM 569 O O . TRP A 1 77 ? 15.352 8.055 6.719 1 96.31 77 TRP A O 1
ATOM 579 N N . VAL A 1 78 ? 15.656 10.086 6.074 1 97.5 78 VAL A N 1
ATOM 580 C CA . VAL A 1 78 ? 15.328 9.828 4.676 1 97.5 78 VAL A CA 1
ATOM 581 C C . VAL A 1 78 ? 16.391 8.922 4.051 1 97.5 78 VAL A C 1
ATOM 583 O O . VAL A 1 78 ? 16.062 7.887 3.469 1 97.5 78 VAL A O 1
ATOM 586 N N . PRO A 1 79 ? 17.734 9.234 4.148 1 97.81 79 PRO A N 1
ATOM 587 C CA . PRO A 1 79 ? 18.703 8.281 3.602 1 97.81 79 PRO A CA 1
ATOM 588 C C . PRO A 1 79 ? 18.656 6.922 4.297 1 97.81 79 PRO A C 1
ATOM 590 O O . PRO A 1 79 ? 18.891 5.891 3.664 1 97.81 79 PRO A O 1
ATOM 593 N N . PHE A 1 80 ? 18.375 6.859 5.562 1 98.12 80 PHE A N 1
ATOM 594 C CA . PHE A 1 80 ? 18.25 5.582 6.246 1 98.12 80 PHE A CA 1
ATOM 595 C C . PHE A 1 80 ? 17.062 4.789 5.699 1 98.12 80 PHE A C 1
ATOM 597 O O . PHE A 1 80 ? 17.156 3.574 5.52 1 98.12 80 PHE A O 1
ATOM 604 N N . ALA A 1 81 ? 16 5.469 5.449 1 98.56 81 ALA A N 1
ATOM 605 C CA . ALA A 1 81 ? 14.836 4.812 4.848 1 98.56 81 ALA A CA 1
ATOM 606 C C . ALA A 1 81 ? 15.172 4.281 3.455 1 98.56 81 ALA A C 1
ATOM 608 O O . ALA A 1 81 ? 14.742 3.186 3.084 1 98.56 81 ALA A O 1
ATOM 609 N N . ALA A 1 82 ? 15.922 5.043 2.713 1 98.81 82 ALA A N 1
ATOM 610 C CA . ALA A 1 82 ? 16.328 4.609 1.376 1 98.81 82 ALA A CA 1
ATOM 611 C C . ALA A 1 82 ? 17.172 3.342 1.44 1 98.81 82 ALA A C 1
ATOM 613 O O . ALA A 1 82 ? 17 2.436 0.622 1 98.81 82 ALA A O 1
ATOM 614 N N . VAL A 1 83 ? 18.062 3.234 2.367 1 98.75 83 VAL A N 1
ATOM 615 C CA . VAL A 1 83 ? 18.875 2.029 2.566 1 98.75 83 VAL A CA 1
ATOM 616 C C . VAL A 1 83 ? 17.953 0.86 2.936 1 98.75 83 VAL A C 1
ATOM 618 O O . VAL A 1 83 ? 18.141 -0.256 2.445 1 98.75 83 VAL A O 1
ATOM 621 N N . GLY A 1 84 ? 17.031 1.138 3.807 1 98.75 84 GLY A N 1
ATOM 622 C CA . GLY A 1 84 ? 16.062 0.115 4.148 1 98.75 84 GLY A CA 1
ATOM 623 C C . GLY A 1 84 ? 15.32 -0.431 2.943 1 98.75 84 GLY A C 1
ATOM 624 O O . GLY A 1 84 ? 15.148 -1.646 2.809 1 98.75 84 GLY A O 1
ATOM 625 N N . VAL A 1 85 ? 14.875 0.468 2.098 1 98.88 85 VAL A N 1
ATOM 626 C CA . VAL A 1 85 ? 14.172 0.054 0.889 1 98.88 85 VAL A CA 1
ATOM 627 C C . VAL A 1 85 ? 15.094 -0.79 0.015 1 98.88 85 VAL A C 1
ATOM 629 O O . VAL A 1 85 ? 14.68 -1.811 -0.537 1 98.88 85 VAL A O 1
ATOM 632 N N . PHE A 1 86 ? 16.406 -0.414 -0.141 1 98.81 86 PHE A N 1
ATOM 633 C CA . PHE A 1 86 ? 17.391 -1.166 -0.914 1 98.81 86 PHE A CA 1
ATOM 634 C C . PHE A 1 86 ? 17.531 -2.584 -0.376 1 98.81 86 PHE A C 1
ATOM 636 O O . PHE A 1 86 ? 17.516 -3.549 -1.144 1 98.81 86 PHE A O 1
ATOM 643 N N . LEU A 1 87 ? 17.594 -2.705 0.877 1 98.88 87 LEU A N 1
ATOM 644 C CA . LEU A 1 87 ? 17.719 -4.02 1.496 1 98.88 87 LEU A CA 1
ATOM 645 C C . LEU A 1 87 ? 16.453 -4.844 1.286 1 98.88 87 LEU A C 1
ATOM 647 O O . LEU A 1 87 ? 16.516 -6.039 0.992 1 98.88 87 LEU A O 1
ATOM 651 N N . LEU A 1 88 ? 15.312 -4.238 1.458 1 98.88 88 LEU A N 1
ATOM 652 C CA . LEU A 1 88 ? 14.047 -4.938 1.235 1 98.88 88 LEU A CA 1
ATOM 653 C C . LEU A 1 88 ? 13.953 -5.445 -0.199 1 98.88 88 LEU A C 1
ATOM 655 O O . LEU A 1 88 ? 13.516 -6.574 -0.435 1 98.88 88 LEU A O 1
ATOM 659 N N . VAL A 1 89 ? 14.344 -4.602 -1.132 1 98.88 89 VAL A N 1
ATOM 660 C CA . VAL A 1 89 ? 14.328 -5.012 -2.533 1 98.88 89 VAL A CA 1
ATOM 661 C C . VAL A 1 89 ? 15.305 -6.16 -2.746 1 98.88 89 VAL A C 1
ATOM 663 O O . VAL A 1 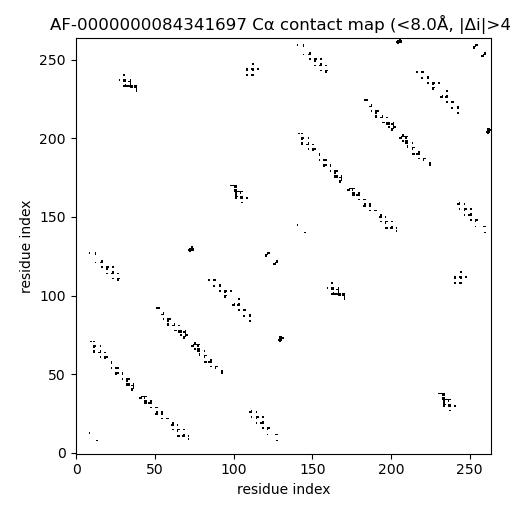89 ? 15.023 -7.098 -3.498 1 98.88 89 VAL A O 1
ATOM 666 N N . GLY A 1 90 ? 16.484 -6.133 -2.152 1 98.75 90 GLY A N 1
ATOM 667 C CA . GLY A 1 90 ? 17.422 -7.25 -2.203 1 98.75 90 GLY A CA 1
ATOM 668 C C . GLY A 1 90 ? 16.812 -8.555 -1.704 1 98.75 90 GLY A C 1
ATOM 669 O O . GLY A 1 90 ? 16.922 -9.586 -2.369 1 98.75 90 GLY A O 1
ATOM 670 N N . PHE A 1 91 ? 16.203 -8.469 -0.541 1 98.81 91 PHE A N 1
ATOM 671 C CA . PHE A 1 91 ? 15.516 -9.648 -0.014 1 98.81 91 PHE A CA 1
ATOM 672 C C . PHE A 1 91 ? 14.406 -10.102 -0.959 1 98.81 91 PHE A C 1
ATOM 674 O O . PHE A 1 91 ? 14.203 -11.297 -1.155 1 98.81 91 PHE A O 1
ATOM 681 N N . GLN A 1 92 ? 13.703 -9.172 -1.521 1 98.81 92 GLN A N 1
ATOM 682 C CA . GLN A 1 92 ? 12.648 -9.461 -2.486 1 98.81 92 GLN A CA 1
ATOM 683 C C . GLN A 1 92 ? 13.18 -10.281 -3.654 1 98.81 92 GLN A C 1
ATOM 685 O O . GLN A 1 92 ? 12.586 -11.297 -4.027 1 98.81 92 GLN A O 1
ATOM 690 N N . ILE A 1 93 ? 14.289 -9.867 -4.227 1 98.69 93 ILE A N 1
ATOM 691 C CA . ILE A 1 93 ? 14.922 -10.555 -5.344 1 98.69 93 ILE A CA 1
ATOM 692 C C . ILE A 1 93 ? 15.359 -11.953 -4.91 1 98.69 93 ILE A C 1
ATOM 694 O O . ILE A 1 93 ? 15.086 -12.938 -5.598 1 98.69 93 ILE A O 1
ATOM 698 N N . GLY A 1 94 ? 16 -12.062 -3.803 1 98.56 94 GLY A N 1
ATOM 699 C CA . GLY A 1 94 ? 16.438 -13.352 -3.285 1 98.56 94 GLY A CA 1
ATOM 700 C C . GLY A 1 94 ? 15.297 -14.328 -3.072 1 98.56 94 GLY A C 1
ATOM 701 O O . GLY A 1 94 ? 15.367 -15.484 -3.502 1 98.56 94 GLY A O 1
ATOM 702 N N . PHE A 1 95 ? 14.281 -13.883 -2.383 1 98.69 95 PHE A N 1
ATOM 703 C CA . PHE A 1 95 ? 13.125 -14.734 -2.133 1 98.69 95 PHE A CA 1
ATOM 704 C C . PHE A 1 95 ? 12.461 -15.141 -3.441 1 98.69 95 PHE A C 1
ATOM 706 O O . PHE A 1 95 ? 11.93 -16.25 -3.555 1 98.69 95 PHE A O 1
ATOM 713 N N . GLY A 1 96 ? 12.336 -14.242 -4.414 1 97.88 96 GLY A N 1
ATOM 714 C CA . GLY A 1 96 ? 11.789 -14.57 -5.719 1 97.88 96 GLY A CA 1
ATOM 715 C C . GLY A 1 96 ? 12.547 -15.688 -6.414 1 97.88 96 GLY A C 1
ATOM 716 O O . GLY A 1 96 ? 11.938 -16.656 -6.887 1 97.88 96 GLY A O 1
ATOM 717 N N . TYR A 1 97 ? 13.852 -15.586 -6.453 1 97.38 97 TYR A N 1
ATOM 718 C CA . TYR A 1 97 ? 14.672 -16.594 -7.117 1 97.38 97 TYR A CA 1
ATOM 719 C C . TYR A 1 97 ? 14.656 -17.906 -6.352 1 97.38 97 TYR A C 1
ATOM 721 O O . TYR A 1 97 ? 14.727 -18.984 -6.953 1 97.38 97 TYR A O 1
ATOM 729 N N . ALA A 1 98 ? 14.57 -17.875 -5.051 1 97.88 98 ALA A N 1
ATOM 730 C CA . ALA A 1 98 ? 14.5 -19.078 -4.223 1 97.88 98 ALA A CA 1
ATOM 731 C C . ALA A 1 98 ? 13.094 -19.672 -4.238 1 97.88 98 ALA A C 1
ATOM 733 O O . ALA A 1 98 ? 12.852 -20.734 -3.658 1 97.88 98 ALA A O 1
ATOM 734 N N . ARG A 1 99 ? 12.148 -18.938 -4.781 1 97.38 99 ARG A N 1
ATOM 735 C CA . ARG A 1 99 ? 10.75 -19.344 -4.883 1 97.38 99 ARG A CA 1
ATOM 736 C C . ARG A 1 99 ? 10.117 -19.484 -3.5 1 97.38 99 ARG A C 1
ATOM 738 O O . ARG A 1 99 ? 9.289 -20.359 -3.271 1 97.38 99 ARG A O 1
ATOM 745 N N . GLU A 1 100 ? 10.68 -18.734 -2.566 1 98.19 100 GLU A N 1
ATOM 746 C CA . GLU A 1 100 ? 10.023 -18.531 -1.28 1 98.19 100 GLU A CA 1
ATOM 747 C C . GLU A 1 100 ? 8.867 -17.547 -1.393 1 98.19 100 GLU A C 1
ATOM 749 O O . GLU A 1 100 ? 8.945 -16.438 -0.861 1 98.19 100 GLU A O 1
ATOM 754 N N . LEU A 1 101 ? 7.801 -17.984 -1.958 1 98.25 101 LEU A N 1
ATOM 755 C CA . LEU A 1 101 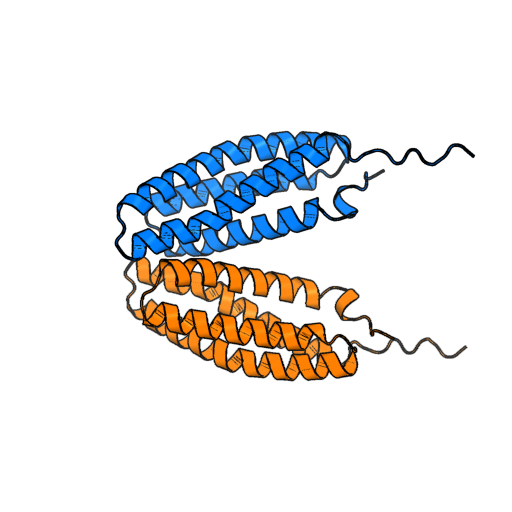? 6.738 -17.078 -2.41 1 98.25 101 LEU A CA 1
ATOM 756 C C . LEU A 1 101 ? 5.887 -16.609 -1.236 1 98.25 101 LEU A C 1
ATOM 758 O O . LEU A 1 101 ? 5.266 -15.555 -1.299 1 98.25 101 LEU A O 1
ATOM 762 N N . GLN A 1 102 ? 5.844 -17.359 -0.116 1 97.75 102 GLN A N 1
ATOM 763 C CA . GLN A 1 102 ? 5.129 -16.938 1.088 1 97.75 102 GLN A CA 1
ATOM 764 C C . GLN A 1 102 ? 5.746 -15.688 1.694 1 97.75 102 GLN A C 1
ATOM 766 O O . GLN A 1 102 ? 5.082 -14.953 2.428 1 97.75 102 GLN A O 1
ATOM 771 N N . LEU A 1 103 ? 6.984 -15.453 1.396 1 98.56 103 LEU A N 1
ATOM 772 C CA . LEU A 1 103 ? 7.688 -14.25 1.824 1 98.56 103 LEU A CA 1
ATOM 773 C C . LEU A 1 103 ? 7.727 -13.219 0.703 1 98.56 103 LEU A C 1
ATOM 775 O O . LEU A 1 103 ? 7.531 -12.023 0.945 1 98.56 103 LEU A O 1
ATOM 779 N N . HIS A 1 104 ? 7.977 -13.688 -0.56 1 98.81 104 HIS A N 1
ATOM 780 C CA . HIS A 1 104 ? 8.125 -12.82 -1.725 1 98.81 104 HIS A CA 1
ATOM 781 C C . HIS A 1 104 ? 6.855 -12.016 -1.98 1 98.81 104 HIS A C 1
ATOM 783 O O . HIS A 1 104 ? 6.918 -10.805 -2.191 1 98.81 104 HIS A O 1
ATOM 789 N N . VAL A 1 105 ? 5.727 -12.609 -1.903 1 98.81 105 VAL A N 1
ATOM 790 C CA . VAL A 1 105 ? 4.469 -11.961 -2.266 1 98.81 105 VAL A CA 1
ATOM 791 C C . VAL A 1 105 ? 4.117 -10.898 -1.229 1 98.81 105 VAL A C 1
ATOM 793 O O . VAL A 1 105 ? 3.928 -9.727 -1.571 1 98.81 105 VAL A O 1
ATOM 796 N N . PRO A 1 106 ? 4.129 -11.195 0.071 1 98.81 106 PRO A N 1
ATOM 797 C CA . PRO A 1 106 ? 3.828 -10.133 1.033 1 98.81 106 PRO A CA 1
ATOM 798 C C . PRO A 1 106 ? 4.879 -9.023 1.034 1 98.81 106 PRO A C 1
ATOM 800 O O . PRO A 1 106 ? 4.547 -7.852 1.237 1 98.81 106 PRO A O 1
ATOM 803 N N . LEU A 1 107 ? 6.09 -9.414 0.889 1 98.88 107 LEU A N 1
ATOM 804 C CA . LEU A 1 107 ? 7.137 -8.406 0.865 1 98.88 107 LEU A CA 1
ATOM 805 C C . LEU A 1 107 ? 6.957 -7.465 -0.324 1 98.88 107 LEU A C 1
ATOM 807 O O . LEU A 1 107 ? 7.18 -6.258 -0.207 1 98.88 107 LEU A O 1
ATOM 811 N N . GLY A 1 108 ? 6.594 -8.023 -1.493 1 98.88 108 GLY A N 1
ATOM 812 C CA . GLY A 1 108 ? 6.289 -7.188 -2.645 1 98.88 108 GLY A CA 1
ATOM 813 C C . GLY A 1 108 ? 5.188 -6.18 -2.381 1 98.88 108 GLY A C 1
ATOM 814 O O . GLY A 1 108 ? 5.293 -5.016 -2.771 1 98.88 108 GLY A O 1
ATOM 815 N N . VAL A 1 109 ? 4.199 -6.605 -1.763 1 98.88 109 VAL A N 1
ATOM 816 C CA . VAL A 1 109 ? 3.1 -5.715 -1.404 1 98.88 109 VAL A CA 1
ATOM 817 C C . VAL A 1 109 ? 3.602 -4.625 -0.459 1 98.88 109 VAL A C 1
ATOM 819 O O . VAL A 1 109 ? 3.27 -3.449 -0.626 1 98.88 109 VAL A O 1
ATOM 822 N N . ALA A 1 110 ? 4.387 -5.016 0.485 1 98.81 110 ALA A N 1
ATOM 823 C CA . ALA A 1 110 ? 4.934 -4.051 1.438 1 98.81 110 ALA A CA 1
ATOM 824 C C . ALA A 1 110 ? 5.801 -3.014 0.732 1 98.81 110 ALA A C 1
ATOM 826 O O . ALA A 1 110 ? 5.699 -1.817 1.013 1 98.81 110 ALA A O 1
ATOM 827 N N . ILE A 1 111 ? 6.629 -3.469 -0.135 1 98.94 111 ILE A N 1
ATOM 828 C CA . ILE A 1 111 ? 7.527 -2.57 -0.85 1 98.94 111 ILE A CA 1
ATOM 829 C C . ILE A 1 111 ? 6.719 -1.595 -1.699 1 98.94 111 ILE A C 1
ATOM 831 O O . ILE A 1 111 ? 7.008 -0.396 -1.726 1 98.94 111 ILE A O 1
ATOM 835 N N . THR A 1 112 ? 5.723 -2.105 -2.402 1 98.94 112 THR A N 1
ATOM 836 C CA . THR A 1 112 ? 4.871 -1.234 -3.205 1 98.94 112 THR A CA 1
ATOM 837 C C . THR A 1 112 ? 4.152 -0.218 -2.322 1 98.94 112 THR A C 1
ATOM 839 O O . THR A 1 112 ? 4.094 0.968 -2.654 1 98.94 112 THR A O 1
ATOM 842 N N . THR A 1 113 ? 3.662 -0.677 -1.235 1 98.88 113 THR A N 1
ATOM 843 C CA . THR A 1 113 ? 2.982 0.208 -0.297 1 98.88 113 THR A CA 1
ATOM 844 C C . THR A 1 113 ? 3.938 1.279 0.225 1 98.88 113 THR A C 1
ATOM 846 O O . THR A 1 113 ? 3.584 2.459 0.279 1 98.88 113 THR A O 1
ATOM 849 N N . LEU A 1 114 ? 5.109 0.86 0.583 1 98.81 114 LEU A N 1
ATOM 850 C CA . LEU A 1 114 ? 6.117 1.801 1.06 1 98.81 114 LEU A CA 1
ATOM 851 C C . LEU A 1 114 ? 6.441 2.836 -0.012 1 98.81 114 LEU A C 1
ATOM 853 O O . LEU A 1 114 ? 6.637 4.016 0.296 1 98.81 114 LEU A O 1
ATOM 857 N N . SER A 1 115 ? 6.5 2.395 -1.216 1 98.94 115 SER A N 1
ATOM 858 C CA . SER A 1 115 ? 6.777 3.307 -2.32 1 98.94 115 SER A CA 1
ATOM 859 C C . SER A 1 115 ? 5.672 4.344 -2.471 1 98.94 115 SER A C 1
ATOM 861 O O . SER A 1 115 ? 5.945 5.523 -2.703 1 98.94 115 SER A O 1
ATOM 863 N N . VAL A 1 116 ? 4.488 3.926 -2.346 1 98.88 116 VAL A N 1
ATOM 864 C CA . VAL A 1 116 ? 3.354 4.84 -2.4 1 98.88 116 VAL A CA 1
ATOM 865 C C . VAL A 1 116 ? 3.459 5.863 -1.273 1 98.88 116 VAL A C 1
ATOM 867 O O . VAL A 1 116 ? 3.332 7.07 -1.508 1 98.88 116 VAL A O 1
ATOM 870 N N . LEU A 1 117 ? 3.723 5.395 -0.083 1 98.75 117 LEU A N 1
ATOM 871 C CA . LEU A 1 117 ? 3.822 6.281 1.071 1 98.75 117 LEU A CA 1
ATOM 872 C C . LEU A 1 117 ? 4.969 7.273 0.897 1 98.75 117 LEU A C 1
ATOM 874 O O . LEU A 1 117 ? 4.84 8.445 1.263 1 98.75 117 LEU A O 1
ATOM 878 N N . ALA A 1 118 ? 6.031 6.805 0.33 1 98.75 118 ALA A N 1
ATOM 879 C CA . ALA A 1 118 ? 7.188 7.672 0.106 1 98.75 118 ALA A CA 1
ATOM 880 C C . ALA A 1 118 ? 6.855 8.781 -0.885 1 98.75 118 ALA A C 1
ATOM 882 O O . ALA A 1 118 ? 7.219 9.938 -0.674 1 98.75 118 ALA A O 1
ATOM 883 N N . VAL A 1 119 ? 6.184 8.43 -1.924 1 98.81 119 VAL A N 1
ATOM 884 C CA . VAL A 1 119 ? 5.836 9.414 -2.943 1 98.81 119 VAL A CA 1
ATOM 885 C C . VAL A 1 119 ? 4.824 10.406 -2.379 1 98.81 119 VAL A C 1
ATOM 887 O O . VAL A 1 119 ? 4.93 11.617 -2.613 1 98.81 119 VAL A O 1
ATOM 890 N N . ILE A 1 120 ? 3.877 9.945 -1.633 1 98.5 120 ILE A N 1
ATOM 891 C CA . ILE A 1 120 ? 2.928 10.844 -0.986 1 98.5 120 ILE A CA 1
ATOM 892 C C . ILE A 1 120 ? 3.676 11.828 -0.082 1 98.5 120 ILE A C 1
ATOM 894 O O . ILE A 1 120 ? 3.457 13.039 -0.152 1 98.5 120 ILE A O 1
ATOM 898 N N . TRP A 1 121 ? 4.543 11.328 0.693 1 97.75 121 TRP A N 1
ATOM 899 C CA . TRP A 1 121 ? 5.27 12.141 1.66 1 97.75 121 TRP A CA 1
ATOM 900 C C . TRP A 1 121 ? 6.113 13.203 0.955 1 97.75 121 TRP A C 1
ATOM 902 O O . TRP A 1 121 ? 6.102 14.367 1.344 1 97.75 121 TRP A O 1
ATOM 912 N N . VAL A 1 122 ? 6.852 12.797 -0.072 1 97.81 122 VAL A N 1
ATOM 913 C CA . VAL A 1 122 ? 7.848 13.688 -0.67 1 97.81 122 VAL A CA 1
ATOM 914 C C . VAL A 1 122 ? 7.148 14.859 -1.348 1 97.81 122 VAL A C 1
ATOM 916 O O . VAL A 1 122 ? 7.77 15.898 -1.6 1 97.81 122 VAL A O 1
ATOM 919 N N . TRP A 1 123 ? 5.891 14.75 -1.612 1 97.25 123 TRP A N 1
ATOM 920 C CA . TRP A 1 123 ? 5.152 15.828 -2.268 1 97.25 123 TRP A CA 1
ATOM 921 C C . TRP A 1 123 ? 4.379 16.656 -1.249 1 97.25 123 TRP A C 1
ATOM 923 O O . TRP A 1 123 ? 3.646 17.578 -1.617 1 97.25 123 TRP A O 1
ATOM 933 N N . THR A 1 124 ? 4.512 16.359 0.03 1 95.38 124 THR A N 1
ATOM 934 C CA . THR A 1 124 ? 3.898 17.188 1.067 1 95.38 124 THR A CA 1
ATOM 935 C C . THR A 1 124 ? 4.754 18.406 1.358 1 95.38 124 THR A C 1
ATOM 937 O O . THR A 1 124 ? 5.953 18.422 1.072 1 95.38 124 THR A O 1
ATOM 940 N N . PRO A 1 125 ? 4.125 19.391 2.018 1 93.69 125 PRO A N 1
ATOM 941 C CA . PRO A 1 125 ? 4.891 20.578 2.418 1 93.69 125 PRO A CA 1
ATOM 942 C C . PRO A 1 125 ? 5.969 20.266 3.451 1 93.69 125 PRO A C 1
ATOM 944 O O . PRO A 1 125 ? 6.996 20.938 3.512 1 93.69 125 PRO A O 1
ATOM 947 N N . ALA A 1 126 ? 5.715 19.234 4.18 1 91.5 126 ALA A N 1
ATOM 948 C CA . ALA A 1 126 ? 6.688 18.844 5.203 1 91.5 126 ALA A CA 1
ATOM 949 C C . ALA A 1 126 ? 8.031 18.484 4.578 1 91.5 126 ALA A C 1
ATOM 951 O O . ALA A 1 126 ? 9.086 18.766 5.152 1 91.5 126 ALA A O 1
ATOM 952 N N . ALA A 1 127 ? 8.016 17.891 3.426 1 93.38 127 ALA A N 1
ATOM 953 C CA . ALA A 1 127 ? 9.242 17.5 2.732 1 93.38 127 ALA A CA 1
ATOM 954 C C . ALA A 1 127 ? 10 18.719 2.227 1 93.38 127 ALA A C 1
ATOM 956 O O . ALA A 1 127 ? 11.219 18.672 2.061 1 93.38 127 ALA A O 1
ATOM 957 N N . ALA A 1 128 ? 9.281 19.75 2.035 1 91.62 128 ALA A N 1
ATOM 958 C CA . ALA A 1 128 ? 9.898 20.953 1.485 1 91.62 128 ALA A CA 1
ATOM 959 C C . ALA A 1 128 ? 10.453 21.844 2.596 1 91.62 128 ALA A C 1
ATOM 961 O O . ALA A 1 128 ? 11.211 22.781 2.33 1 91.62 128 ALA A O 1
ATOM 962 N N . ARG A 1 129 ? 10.062 21.578 3.832 1 87.56 129 ARG A N 1
ATOM 963 C CA . ARG A 1 129 ? 10.5 22.406 4.957 1 87.56 129 ARG A CA 1
ATOM 964 C C . ARG A 1 129 ? 11.898 22 5.418 1 87.56 129 ARG A C 1
ATOM 966 O O . ARG A 1 129 ? 12.188 20.812 5.586 1 87.56 129 ARG A O 1
ATOM 973 N N . ARG A 1 130 ? 12.805 22.922 5.543 1 83.06 130 ARG A N 1
ATOM 974 C CA . ARG A 1 130 ? 14.141 22.672 6.074 1 83.06 130 ARG A CA 1
ATOM 975 C C . ARG A 1 130 ? 14.133 22.656 7.598 1 83.06 130 ARG A C 1
ATOM 977 O O . ARG A 1 130 ? 13.484 23.5 8.227 1 83.06 130 ARG A O 1
ATOM 984 N N . ARG A 1 131 ? 14.664 21.578 8.07 1 79.12 131 ARG A N 1
ATOM 985 C CA . ARG A 1 131 ? 14.789 21.562 9.523 1 79.12 131 ARG A CA 1
ATOM 986 C C . ARG A 1 131 ? 15.93 22.469 9.992 1 79.12 131 ARG A C 1
ATOM 988 O O . ARG A 1 131 ? 17 22.484 9.383 1 79.12 131 ARG A O 1
ATOM 995 N N . SER A 1 132 ? 15.562 23.531 10.805 1 68.75 132 SER A N 1
ATOM 996 C CA . SER A 1 132 ? 16.531 24.469 11.352 1 68.75 132 SER A CA 1
ATOM 997 C C . SER A 1 132 ? 17.438 23.797 12.383 1 68.75 132 SER A C 1
ATOM 999 O O . SER A 1 132 ? 17.031 22.828 13.023 1 68.75 132 SER A O 1
ATOM 1001 N N . MET B 1 1 ? -16.125 3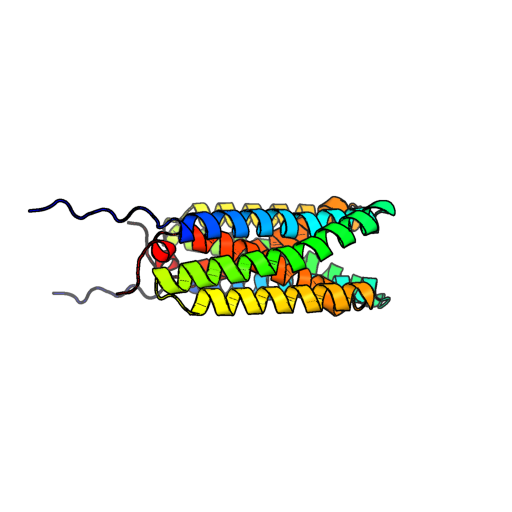1.344 31.594 1 43.66 1 MET B N 1
ATOM 1002 C CA . MET B 1 1 ? -15.492 30.766 30.406 1 43.66 1 MET B CA 1
ATOM 1003 C C . MET B 1 1 ? -15.609 29.25 30.422 1 43.66 1 MET B C 1
ATOM 1005 O O . MET B 1 1 ? -15.047 28.578 31.297 1 43.66 1 MET B O 1
ATOM 1009 N N . THR B 1 2 ? -16.719 28.594 29.984 1 58.47 2 THR B N 1
ATOM 1010 C CA . THR B 1 2 ? -17.016 27.172 29.969 1 58.47 2 THR B CA 1
ATOM 1011 C C . THR B 1 2 ? -15.93 26.391 29.25 1 58.47 2 THR B C 1
ATOM 1013 O O . THR B 1 2 ? -15.422 26.828 28.219 1 58.47 2 THR B O 1
ATOM 1016 N N . PRO B 1 3 ? -15.172 25.625 29.938 1 57.62 3 PRO B N 1
ATOM 1017 C CA . PRO B 1 3 ? -14.062 24.922 29.297 1 57.62 3 PRO B CA 1
ATOM 1018 C C . PRO B 1 3 ? -14.453 24.297 27.969 1 57.62 3 PRO B C 1
ATOM 1020 O O . PRO B 1 3 ? -15.625 23.953 27.75 1 57.62 3 PRO B O 1
ATOM 1023 N N . PRO B 1 4 ? -13.734 24.594 26.891 1 54.59 4 PRO B N 1
ATOM 1024 C CA . PRO B 1 4 ? -14.086 23.984 25.609 1 54.59 4 PRO B CA 1
ATOM 1025 C C . PRO B 1 4 ? -14.406 22.484 25.734 1 54.59 4 PRO B C 1
ATOM 1027 O O . PRO B 1 4 ? -13.734 21.766 26.484 1 54.59 4 PRO B O 1
ATOM 1030 N N . VAL B 1 5 ? -15.578 22.047 25.781 1 50.84 5 VAL B N 1
ATOM 1031 C CA . VAL B 1 5 ? -16 20.656 25.797 1 50.84 5 VAL B CA 1
ATOM 1032 C C . VAL B 1 5 ? -15.141 19.844 24.828 1 50.84 5 VAL B C 1
ATOM 1034 O O . VAL B 1 5 ? -15.156 20.094 23.609 1 50.84 5 VAL B O 1
ATOM 1037 N N . VAL B 1 6 ? -13.93 19.516 25.203 1 48.97 6 VAL B N 1
ATOM 1038 C CA . VAL B 1 6 ? -13.164 18.609 24.359 1 48.97 6 VAL B CA 1
ATOM 1039 C C . VAL B 1 6 ? -14.078 17.5 23.844 1 48.97 6 VAL B C 1
ATOM 1041 O O . VAL B 1 6 ? -14.562 16.672 24.625 1 48.97 6 VAL B O 1
ATOM 1044 N N . ARG B 1 7 ? -14.875 17.672 22.875 1 53.44 7 ARG B N 1
ATOM 1045 C CA . ARG B 1 7 ? -15.781 16.656 22.328 1 53.44 7 ARG B CA 1
ATOM 1046 C C . ARG B 1 7 ? -15.047 15.352 22.047 1 53.44 7 ARG B C 1
ATOM 1048 O O . ARG B 1 7 ? -13.969 15.359 21.438 1 53.44 7 ARG B O 1
ATOM 1055 N N . ARG B 1 8 ? -14.805 14.398 23 1 55.03 8 ARG B N 1
ATOM 1056 C CA . ARG B 1 8 ? -14.336 13.023 22.938 1 55.03 8 ARG B CA 1
ATOM 1057 C C . ARG B 1 8 ? -14.539 12.43 21.547 1 55.03 8 ARG B C 1
ATOM 1059 O O . ARG B 1 8 ? -15.531 12.727 20.875 1 55.03 8 ARG B O 1
ATOM 1066 N N . PRO B 1 9 ? -13.25 12.055 21 1 61.66 9 PRO B N 1
ATOM 1067 C CA . PRO B 1 9 ? -13.609 11.406 19.75 1 61.66 9 PRO B CA 1
ATOM 1068 C C . PRO B 1 9 ? -14.844 10.523 19.859 1 61.66 9 PRO B C 1
ATOM 1070 O O . PRO B 1 9 ? -15 9.797 20.844 1 61.66 9 PRO B O 1
ATOM 1073 N N . CYS B 1 10 ? -15.875 10.992 19.109 1 81.56 10 CYS B N 1
ATOM 1074 C CA . CYS B 1 10 ? -17.219 10.414 19.094 1 81.56 10 CYS B CA 1
ATOM 1075 C C . CYS B 1 10 ? -17.156 8.914 18.828 1 81.56 10 CYS B C 1
ATOM 1077 O O . CYS B 1 10 ? -16.141 8.398 18.375 1 81.56 10 CYS B O 1
ATOM 1079 N N . LEU B 1 11 ? -17.953 8.078 19.547 1 91.44 11 LEU B N 1
ATOM 1080 C CA . LEU B 1 11 ? -18.188 6.648 19.359 1 91.44 11 LEU B CA 1
ATOM 1081 C C . LEU B 1 11 ? -18.062 6.254 17.891 1 91.44 11 LEU B C 1
ATOM 1083 O O . LEU B 1 11 ? -17.516 5.195 17.578 1 91.44 11 LEU B O 1
ATOM 1087 N N . SER B 1 12 ? -18.375 7.082 17.031 1 93 12 SER B N 1
ATOM 1088 C CA . SER B 1 12 ? -18.344 6.77 15.609 1 93 12 SER B CA 1
ATOM 1089 C C . SER B 1 12 ? -16.906 6.691 15.094 1 93 12 SER B C 1
ATOM 1091 O O . SER B 1 12 ? -16.594 5.836 14.266 1 93 12 SER B O 1
ATOM 1093 N N . LEU B 1 13 ? -16.078 7.492 15.609 1 95.44 13 LEU B N 1
ATOM 1094 C CA . LEU B 1 13 ? -14.68 7.457 15.18 1 95.44 13 LEU B CA 1
ATOM 1095 C C . LEU B 1 13 ? -13.984 6.207 15.703 1 95.44 13 LEU B C 1
ATOM 1097 O O . LEU B 1 13 ? -13.227 5.562 14.977 1 95.44 13 LEU B O 1
ATOM 1101 N N . TRP B 1 14 ? -14.195 5.922 16.906 1 96.44 14 TRP B N 1
ATOM 1102 C CA . TRP B 1 14 ? -13.578 4.738 17.5 1 96.44 14 TRP B CA 1
ATOM 1103 C C . TRP B 1 14 ? -14.039 3.471 16.781 1 96.44 14 TRP B C 1
ATOM 1105 O O . TRP B 1 14 ? -13.242 2.557 16.547 1 96.44 14 TRP B O 1
ATOM 1115 N N . LEU B 1 15 ? -15.289 3.381 16.438 1 97.56 15 LEU B N 1
ATOM 1116 C CA . LEU B 1 15 ? -15.805 2.248 15.672 1 97.56 15 LEU B CA 1
ATOM 1117 C C . LEU B 1 15 ? -15.141 2.176 14.305 1 97.56 15 LEU B C 1
ATOM 1119 O O . LEU B 1 15 ? -14.758 1.095 13.852 1 97.56 15 LEU B O 1
ATOM 1123 N N . LEU B 1 16 ? -14.992 3.291 13.695 1 98.06 16 LEU B N 1
ATOM 1124 C CA . LEU B 1 16 ? -14.344 3.338 12.391 1 98.06 16 LEU B CA 1
ATOM 1125 C C . LEU B 1 16 ? -12.891 2.885 12.484 1 98.06 16 LEU B C 1
ATOM 1127 O O . LEU B 1 16 ? -12.422 2.113 11.641 1 98.06 16 LEU B O 1
ATOM 1131 N N . ARG B 1 17 ? -12.203 3.309 13.508 1 98.44 17 ARG B N 1
ATOM 1132 C CA . ARG B 1 17 ? -10.82 2.893 13.742 1 98.44 17 ARG B CA 1
ATOM 1133 C C . ARG B 1 17 ? -10.734 1.379 13.914 1 98.44 17 ARG B C 1
ATOM 1135 O O . ARG B 1 17 ? -9.852 0.738 13.328 1 98.44 17 ARG B O 1
ATOM 1142 N N . ALA B 1 18 ? -11.609 0.859 14.648 1 98.56 18 ALA B N 1
ATOM 1143 C CA . ALA B 1 18 ? -11.602 -0.582 14.883 1 98.56 18 ALA B CA 1
ATOM 1144 C C . ALA B 1 18 ? -11.883 -1.354 13.602 1 98.56 18 ALA B C 1
ATOM 1146 O O . ALA B 1 18 ? -11.164 -2.299 13.266 1 98.56 18 ALA B O 1
ATOM 1147 N N . VAL B 1 19 ? -12.875 -0.983 12.836 1 98.75 19 VAL B N 1
ATOM 1148 C CA . VAL B 1 19 ? -13.281 -1.678 11.625 1 98.75 19 VAL B CA 1
ATOM 1149 C C . VAL B 1 19 ? -12.18 -1.573 10.57 1 98.75 19 VAL B C 1
ATOM 1151 O O . VAL B 1 19 ? -11.844 -2.559 9.914 1 98.75 19 VAL B O 1
ATOM 1154 N N . LEU B 1 20 ? -11.617 -0.454 10.469 1 98.88 20 LEU B N 1
ATOM 1155 C CA . LEU B 1 20 ? -10.555 -0.266 9.484 1 98.88 20 LEU B CA 1
ATOM 1156 C C . LEU B 1 20 ? -9.305 -1.049 9.883 1 98.88 20 LEU B C 1
ATOM 1158 O O . LEU B 1 20 ? -8.602 -1.581 9.023 1 98.88 20 LEU B O 1
ATOM 1162 N N . THR B 1 21 ? -9.016 -1.137 11.18 1 98.81 21 THR B N 1
ATOM 1163 C CA . THR B 1 21 ? -7.848 -1.882 11.641 1 98.81 21 THR B CA 1
ATOM 1164 C C . THR B 1 21 ? -8.016 -3.373 11.359 1 98.81 21 THR B C 1
ATOM 1166 O O . THR B 1 21 ? -7.09 -4.031 10.883 1 98.81 21 THR B O 1
ATOM 1169 N N . VAL B 1 22 ? -9.148 -3.898 11.602 1 98.81 22 VAL B N 1
ATOM 1170 C CA . VAL B 1 22 ? -9.438 -5.301 11.305 1 98.81 22 VAL B CA 1
ATOM 1171 C C . VAL B 1 22 ? -9.352 -5.535 9.797 1 98.81 22 VAL B C 1
ATOM 1173 O O . VAL B 1 22 ? -8.805 -6.543 9.352 1 98.81 22 VAL B O 1
ATOM 1176 N N . HIS B 1 23 ? -9.938 -4.598 9.055 1 98.88 23 HIS B N 1
ATOM 1177 C CA . HIS B 1 23 ? -9.859 -4.68 7.598 1 98.88 23 HIS B CA 1
ATOM 1178 C C . HIS B 1 23 ? -8.414 -4.762 7.129 1 98.88 23 HIS B C 1
ATOM 1180 O O . HIS B 1 23 ? -8.078 -5.586 6.273 1 98.88 23 HIS B O 1
ATOM 1186 N N . LEU B 1 24 ? -7.562 -3.998 7.684 1 98.88 24 LEU B N 1
ATOM 1187 C CA . LEU B 1 24 ? -6.152 -3.971 7.309 1 98.88 24 LEU B CA 1
ATOM 1188 C C . LEU B 1 24 ? -5.477 -5.297 7.633 1 98.88 24 LEU B C 1
ATOM 1190 O O . LEU B 1 24 ? -4.707 -5.82 6.828 1 98.88 24 LEU B O 1
ATOM 1194 N N . VAL B 1 25 ? -5.707 -5.836 8.766 1 98.81 25 VAL B N 1
ATOM 1195 C CA . VAL B 1 25 ? -5.098 -7.102 9.164 1 98.81 25 VAL B CA 1
ATOM 1196 C C . VAL B 1 25 ? -5.5 -8.203 8.188 1 98.81 25 VAL B C 1
ATOM 1198 O O . VAL B 1 25 ? -4.652 -8.969 7.723 1 98.81 25 VAL B O 1
ATOM 1201 N N . ALA B 1 26 ? -6.738 -8.227 7.883 1 98.75 26 ALA B N 1
ATOM 1202 C CA . ALA B 1 26 ? -7.227 -9.227 6.934 1 98.75 26 ALA B CA 1
ATOM 1203 C C . ALA B 1 26 ? -6.625 -9.008 5.547 1 98.75 26 ALA B C 1
ATOM 1205 O O . ALA B 1 26 ? -6.168 -9.953 4.906 1 98.75 26 ALA B O 1
ATOM 1206 N N . ALA B 1 27 ? -6.668 -7.754 5.102 1 98.81 27 ALA B N 1
ATOM 1207 C CA . ALA B 1 27 ? -6.121 -7.434 3.781 1 98.81 27 ALA B CA 1
ATOM 1208 C C . ALA B 1 27 ? -4.629 -7.742 3.715 1 98.81 27 ALA B C 1
ATOM 1210 O O . ALA B 1 27 ? -4.141 -8.258 2.707 1 98.81 27 ALA B O 1
ATOM 1211 N N . ALA B 1 28 ? -3.9 -7.512 4.762 1 98.56 28 ALA B N 1
ATOM 1212 C CA . ALA B 1 28 ? -2.461 -7.75 4.809 1 98.56 28 ALA B CA 1
ATOM 1213 C C . ALA B 1 28 ? -2.156 -9.242 4.883 1 98.56 28 ALA B C 1
ATOM 1215 O O . ALA B 1 28 ? -1.074 -9.688 4.488 1 98.56 28 ALA B O 1
ATOM 1216 N N . GLY B 1 29 ? -3.055 -9.992 5.375 1 98.5 29 GLY B N 1
ATOM 1217 C CA . GLY B 1 29 ? -2.9 -11.438 5.441 1 98.5 29 GLY B CA 1
ATOM 1218 C C . GLY B 1 29 ? -3.117 -12.125 4.105 1 98.5 29 GLY B C 1
ATOM 1219 O O . GLY B 1 29 ? -2.629 -13.234 3.885 1 98.5 29 GLY B O 1
ATOM 1220 N N . GLN B 1 30 ? -3.777 -11.492 3.211 1 98.75 30 GLN B N 1
ATOM 1221 C CA . GLN B 1 30 ? -4.164 -12.117 1.947 1 98.75 30 GLN B CA 1
ATOM 1222 C C . GLN B 1 30 ? -2.938 -12.492 1.119 1 98.75 30 GLN B C 1
ATOM 1224 O O . GLN B 1 30 ? -2.859 -13.594 0.583 1 98.75 30 GLN B O 1
ATOM 1229 N N . PRO B 1 31 ? -1.916 -11.617 0.995 1 98.75 31 PRO B N 1
ATOM 1230 C CA . PRO B 1 31 ? -0.73 -12.016 0.233 1 98.75 31 PRO B CA 1
ATOM 1231 C C . PRO B 1 31 ? 0.021 -13.18 0.876 1 98.75 31 PRO B C 1
ATOM 1233 O O . PRO B 1 31 ? 0.662 -13.969 0.177 1 98.75 31 PRO B O 1
ATOM 1236 N N . VAL B 1 32 ? -0.071 -13.297 2.143 1 98.56 32 VAL B N 1
ATOM 1237 C CA . VAL B 1 32 ? 0.554 -14.43 2.814 1 98.56 32 VAL B CA 1
ATOM 1238 C C . VAL B 1 32 ? -0.136 -15.727 2.391 1 98.56 32 VAL B C 1
ATOM 1240 O O . VAL B 1 32 ? 0.524 -16.672 1.965 1 98.56 32 VAL B O 1
ATOM 1243 N N . PHE B 1 33 ? -1.446 -15.766 2.463 1 98.62 33 PHE B N 1
ATOM 1244 C CA . PHE B 1 33 ? -2.191 -16.953 2.043 1 98.62 33 PHE B CA 1
ATOM 1245 C C . PHE B 1 33 ? -1.951 -17.234 0.567 1 98.62 33 PHE B C 1
ATOM 1247 O O . PHE B 1 33 ? -1.755 -18.391 0.183 1 98.62 33 PHE B O 1
ATOM 1254 N N . ALA B 1 34 ? -2.021 -16.234 -0.252 1 98.19 34 ALA B N 1
ATOM 1255 C CA . ALA B 1 34 ? -1.76 -16.422 -1.678 1 98.19 34 ALA B CA 1
ATOM 1256 C C . ALA B 1 34 ? -0.366 -17 -1.911 1 98.19 34 ALA B C 1
ATOM 1258 O O . ALA B 1 34 ? -0.195 -17.922 -2.713 1 98.19 34 ALA B O 1
ATOM 1259 N N . GLY B 1 35 ? 0.666 -16.438 -1.259 1 98.44 35 GLY B N 1
ATOM 1260 C CA . GLY B 1 35 ? 2.027 -16.922 -1.382 1 98.44 35 GLY B CA 1
ATOM 1261 C C . GLY B 1 35 ? 2.174 -18.375 -0.965 1 98.44 35 GLY B C 1
ATOM 1262 O O . GLY B 1 35 ? 2.865 -19.156 -1.63 1 98.44 35 GLY B O 1
ATOM 1263 N N . LEU B 1 36 ? 1.573 -18.75 0.145 1 98.31 36 LEU B N 1
ATOM 1264 C CA . LEU B 1 36 ? 1.598 -20.125 0.609 1 98.31 36 LEU B CA 1
ATOM 1265 C C . LEU B 1 36 ? 0.981 -21.062 -0.428 1 98.31 36 LEU B C 1
ATOM 1267 O O . LEU B 1 36 ? 1.516 -22.141 -0.694 1 98.31 36 LEU B O 1
ATOM 1271 N N . PHE B 1 37 ? -0.077 -20.688 -1.015 1 98.31 37 PHE B N 1
ATOM 1272 C CA . PHE B 1 37 ? -0.695 -21.484 -2.074 1 98.31 37 PHE B CA 1
ATOM 1273 C C . PHE B 1 37 ? 0.268 -21.672 -3.24 1 98.31 37 PHE B C 1
ATOM 1275 O O . PHE B 1 37 ? 0.41 -22.781 -3.758 1 98.31 37 PHE B O 1
ATOM 1282 N N . LEU B 1 38 ? 0.899 -20.578 -3.592 1 96.25 38 LEU B N 1
ATOM 1283 C CA . LEU B 1 38 ? 1.781 -20.609 -4.754 1 96.25 38 LEU B CA 1
ATOM 1284 C C . LEU B 1 38 ? 2.996 -21.5 -4.492 1 96.25 38 LEU B C 1
ATOM 1286 O O . LEU B 1 38 ? 3.646 -21.953 -5.434 1 96.25 38 LEU B O 1
ATOM 1290 N N . THR B 1 39 ? 3.342 -21.75 -3.193 1 95.94 39 THR B N 1
ATOM 1291 C CA . THR B 1 39 ? 4.457 -22.625 -2.869 1 95.94 39 THR B CA 1
ATOM 1292 C C . THR B 1 39 ? 4.008 -24.078 -2.855 1 95.94 39 THR B C 1
ATOM 1294 O O . THR B 1 39 ? 4.832 -24.984 -2.699 1 95.94 39 THR B O 1
ATOM 1297 N N . GLY B 1 40 ? 2.707 -24.328 -2.854 1 95.25 40 GLY B N 1
ATOM 1298 C CA . GLY B 1 40 ? 2.211 -25.688 -2.955 1 95.25 40 GLY B CA 1
ATOM 1299 C C . GLY B 1 40 ? 1.327 -26.094 -1.791 1 95.25 40 GLY B C 1
ATOM 1300 O O . GLY B 1 40 ? 0.89 -27.234 -1.704 1 95.25 40 GLY B O 1
ATOM 1301 N N . ASP B 1 41 ? 1.136 -25.219 -0.835 1 96 41 ASP B N 1
ATOM 1302 C CA . ASP B 1 41 ? 0.174 -25.469 0.234 1 96 41 ASP B CA 1
ATOM 1303 C C . ASP B 1 41 ? -1.258 -25.266 -0.258 1 96 41 ASP B C 1
ATOM 1305 O O . ASP B 1 41 ? -1.811 -24.172 -0.145 1 96 41 ASP B O 1
ATOM 1309 N N . LEU B 1 42 ? -1.857 -26.297 -0.65 1 93.06 42 LEU B N 1
ATOM 1310 C CA . LEU B 1 42 ? -3.133 -26.234 -1.354 1 93.06 42 LEU B CA 1
ATOM 1311 C C . LEU B 1 42 ? -4.25 -25.781 -0.415 1 93.06 42 LEU B C 1
ATOM 1313 O O . LEU B 1 42 ? -5.242 -25.203 -0.855 1 93.06 42 LEU B O 1
ATOM 1317 N N . ASP B 1 43 ? -4.125 -25.969 0.838 1 96.75 43 ASP B N 1
ATOM 1318 C CA . ASP B 1 43 ? -5.141 -25.562 1.808 1 96.75 43 ASP B CA 1
ATOM 1319 C C . ASP B 1 43 ? -5.172 -24.047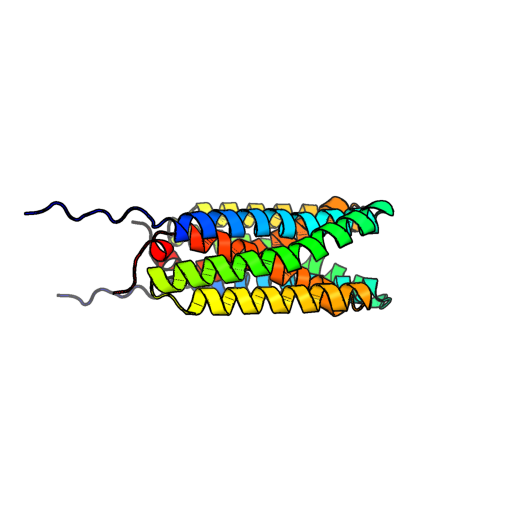 1.97 1 96.75 43 ASP B C 1
ATOM 1321 O O . ASP B 1 43 ? -6.172 -23.484 2.432 1 96.75 43 ASP B O 1
ATOM 1325 N N . ALA B 1 44 ? -4.105 -23.469 1.585 1 98 44 ALA B N 1
ATOM 1326 C CA . ALA B 1 44 ? -4.008 -22.016 1.779 1 98 44 ALA B CA 1
ATOM 1327 C C . ALA B 1 44 ? -5 -21.281 0.892 1 98 44 ALA B C 1
ATOM 1329 O O . ALA B 1 44 ? -5.438 -20.172 1.226 1 98 44 ALA B O 1
ATOM 1330 N N . ILE B 1 45 ? -5.387 -21.844 -0.231 1 97.44 45 ILE B N 1
ATOM 1331 C CA . ILE B 1 45 ? -6.344 -21.188 -1.118 1 97.44 45 ILE B CA 1
ATOM 1332 C C . ILE B 1 45 ? -7.715 -21.141 -0.449 1 97.44 45 ILE B C 1
ATOM 1334 O O . ILE B 1 45 ? -8.469 -20.188 -0.637 1 97.44 45 ILE B O 1
ATOM 1338 N N . THR B 1 46 ? -8.062 -22.125 0.326 1 98 46 THR B N 1
ATOM 1339 C CA . THR B 1 46 ? -9.312 -22.125 1.073 1 98 46 THR B CA 1
ATOM 1340 C C . THR B 1 46 ? -9.336 -20.984 2.084 1 98 46 THR B C 1
ATOM 1342 O O . THR B 1 46 ? -10.312 -20.219 2.152 1 98 46 THR B O 1
ATOM 1345 N N . ALA B 1 47 ? -8.273 -20.859 2.859 1 98 47 ALA B N 1
ATOM 1346 C CA . ALA B 1 47 ? -8.164 -19.75 3.801 1 98 47 ALA B CA 1
ATOM 1347 C C . ALA B 1 47 ? -8.227 -18.406 3.078 1 98 47 ALA B C 1
ATOM 1349 O O . ALA B 1 47 ? -8.906 -17.484 3.525 1 98 47 ALA B O 1
ATOM 1350 N N . HIS B 1 48 ? -7.441 -18.312 1.959 1 98.56 48 HIS B N 1
ATOM 1351 C CA . HIS B 1 48 ? -7.453 -17.125 1.13 1 98.56 48 HIS B CA 1
ATOM 1352 C C . HIS B 1 48 ? -8.875 -16.766 0.704 1 98.56 48 HIS B C 1
ATOM 1354 O O . HIS B 1 48 ? -9.297 -15.609 0.843 1 98.56 48 HIS B O 1
ATOM 1360 N N . GLY B 1 49 ? -9.625 -17.734 0.317 1 98.25 49 GLY B N 1
ATOM 1361 C CA . GLY B 1 49 ? -10.992 -17.516 -0.125 1 98.25 49 GLY B CA 1
ATOM 1362 C C . GLY B 1 49 ? -11.93 -17.125 1.003 1 98.25 49 GLY B C 1
ATOM 1363 O O . GLY B 1 49 ? -12.742 -16.203 0.854 1 98.25 49 GLY B O 1
ATOM 1364 N N . VAL B 1 50 ? -11.875 -17.75 2.094 1 98.19 50 VAL B N 1
ATOM 1365 C CA . VAL B 1 50 ? -12.734 -17.5 3.242 1 98.19 50 VAL B CA 1
ATOM 1366 C C . VAL B 1 50 ? -12.477 -16.094 3.773 1 98.19 50 VAL B C 1
ATOM 1368 O O . VAL B 1 50 ? -13.414 -15.312 3.986 1 98.19 50 VAL B O 1
ATOM 1371 N N . VAL B 1 51 ? -11.219 -15.82 3.955 1 98.5 51 VAL B N 1
ATOM 1372 C CA . VAL B 1 51 ? -10.883 -14.492 4.469 1 98.5 51 VAL B CA 1
ATOM 1373 C C . VAL B 1 51 ? -11.297 -13.422 3.461 1 98.5 51 VAL B C 1
ATOM 1375 O O . VAL B 1 51 ? -11.852 -12.391 3.84 1 98.5 51 VAL B O 1
ATOM 1378 N N . GLY B 1 52 ? -11.047 -13.68 2.209 1 98.38 52 GLY B N 1
ATOM 1379 C CA . GLY B 1 52 ? -11.469 -12.742 1.173 1 98.38 52 GLY B CA 1
ATOM 1380 C C . GLY B 1 52 ? -12.961 -12.492 1.166 1 98.38 52 GLY B C 1
ATOM 1381 O O . GLY B 1 52 ? -13.406 -11.344 1.128 1 98.38 52 GLY B O 1
ATOM 1382 N N . SER B 1 53 ? -13.734 -13.5 1.23 1 97.94 53 SER B N 1
ATOM 1383 C CA . SER B 1 53 ? -15.188 -13.375 1.229 1 97.94 53 SER B CA 1
ATOM 1384 C C . SER B 1 53 ? -15.68 -12.688 2.5 1 97.94 53 SER B C 1
ATOM 1386 O O . SER B 1 53 ? -16.625 -11.898 2.457 1 97.94 53 SER B O 1
ATOM 1388 N N . THR B 1 54 ? -15.055 -13.008 3.57 1 98.44 54 THR B N 1
ATOM 1389 C CA . THR B 1 54 ? -15.406 -12.359 4.828 1 98.44 54 THR B CA 1
ATOM 1390 C C . THR B 1 54 ? -15.133 -10.867 4.766 1 98.44 54 THR B C 1
ATOM 1392 O O . THR B 1 54 ? -15.867 -10.062 5.34 1 98.44 54 THR B O 1
ATOM 1395 N N . LEU B 1 55 ? -14.047 -10.516 4.066 1 98.75 55 LEU B N 1
ATOM 1396 C CA . LEU B 1 55 ? -13.719 -9.109 3.896 1 98.75 55 LEU B CA 1
ATOM 1397 C C . LEU B 1 55 ? -14.844 -8.367 3.178 1 98.75 55 LEU B C 1
ATOM 1399 O O . LEU B 1 55 ? -15.141 -7.215 3.504 1 98.75 55 LEU B O 1
ATOM 1403 N N . ALA B 1 56 ? -15.469 -8.938 2.209 1 98.25 56 ALA B N 1
ATOM 1404 C CA . ALA B 1 56 ? -16.594 -8.32 1.511 1 98.25 56 ALA B CA 1
ATOM 1405 C C . ALA B 1 56 ? -17.734 -8.023 2.473 1 98.25 56 ALA B C 1
ATOM 1407 O O . ALA B 1 56 ? -18.312 -6.926 2.451 1 98.25 56 ALA B O 1
ATOM 1408 N N . ALA B 1 57 ? -18.031 -9.016 3.299 1 98.25 57 ALA B N 1
ATOM 1409 C CA . ALA B 1 57 ? -19.062 -8.812 4.309 1 98.25 57 ALA B CA 1
ATOM 1410 C C . ALA B 1 57 ? -18.641 -7.727 5.301 1 98.25 57 ALA B C 1
ATOM 1412 O O . ALA B 1 57 ? -19.469 -6.898 5.703 1 98.25 57 ALA B O 1
ATOM 1413 N N . TRP B 1 58 ? -17.406 -7.789 5.68 1 98.75 58 TRP B N 1
ATOM 1414 C CA . TRP B 1 58 ? -16.844 -6.812 6.609 1 98.75 58 TRP B CA 1
ATOM 1415 C C . TRP B 1 58 ? -16.969 -5.398 6.047 1 98.75 58 TRP B C 1
ATOM 1417 O O . TRP B 1 58 ? -17.172 -4.441 6.797 1 98.75 58 TRP B O 1
ATOM 1427 N N . ASP B 1 59 ? -16.859 -5.246 4.762 1 98.81 59 ASP B N 1
ATOM 1428 C CA . ASP B 1 59 ? -16.938 -3.941 4.117 1 98.81 59 ASP B CA 1
ATOM 1429 C C . ASP B 1 59 ? -18.328 -3.334 4.266 1 98.81 59 ASP B C 1
ATOM 1431 O O . ASP B 1 59 ? -18.484 -2.111 4.242 1 98.81 59 ASP B O 1
ATOM 1435 N N . LEU B 1 60 ? -19.359 -4.168 4.453 1 98.75 60 LEU B N 1
ATOM 1436 C CA . LEU B 1 60 ? -20.688 -3.629 4.75 1 98.75 60 LEU B CA 1
ATOM 1437 C C . LEU B 1 60 ? -20.703 -2.949 6.117 1 98.75 60 LEU B C 1
ATOM 1439 O O . LEU B 1 60 ? -21.312 -1.885 6.277 1 98.75 60 LEU B O 1
ATOM 1443 N N . LEU B 1 61 ? -20.047 -3.6 7.039 1 98.56 61 LEU B N 1
ATOM 1444 C CA . LEU B 1 61 ? -19.875 -2.965 8.344 1 98.56 61 LEU B CA 1
ATOM 1445 C C . LEU B 1 61 ? -19.094 -1.661 8.219 1 98.56 61 LEU B C 1
ATOM 1447 O O . LEU B 1 61 ? -19.438 -0.665 8.859 1 98.56 61 LEU B O 1
ATOM 1451 N N . LEU B 1 62 ? -18.078 -1.684 7.387 1 98.88 62 LEU B N 1
ATOM 1452 C CA . LEU B 1 62 ? -17.297 -0.486 7.141 1 98.88 62 LEU B CA 1
ATOM 1453 C C . LEU B 1 62 ? -18.156 0.637 6.582 1 98.88 62 LEU B C 1
ATOM 1455 O O . LEU B 1 62 ? -18.047 1.789 7.008 1 98.88 62 LEU B O 1
ATOM 1459 N N . ILE B 1 63 ? -18.984 0.308 5.66 1 98.75 63 ILE B N 1
ATOM 1460 C CA . ILE B 1 63 ? -19.891 1.301 5.086 1 98.75 63 ILE B CA 1
ATOM 1461 C C . ILE B 1 63 ? -20.797 1.868 6.176 1 98.75 63 ILE B C 1
ATOM 1463 O O . ILE B 1 63 ? -20.953 3.086 6.285 1 98.75 63 ILE B O 1
ATOM 1467 N N . GLY B 1 64 ? -21.391 1.036 7.023 1 98.25 64 GLY B N 1
ATOM 1468 C CA . GLY B 1 64 ? -22.234 1.493 8.109 1 98.25 64 GLY B CA 1
ATOM 1469 C C . GLY B 1 64 ? -21.531 2.418 9.078 1 98.25 64 GLY B C 1
ATOM 1470 O O . GLY B 1 64 ? -22.031 3.496 9.398 1 98.25 64 GLY B O 1
ATOM 1471 N N . THR B 1 65 ? -20.391 2.004 9.492 1 98.12 65 THR B N 1
ATOM 1472 C CA . THR B 1 65 ? -19.625 2.812 10.438 1 98.12 65 THR B CA 1
ATOM 1473 C C . THR B 1 65 ? -19.172 4.117 9.797 1 98.12 65 THR B C 1
ATOM 1475 O O . THR B 1 65 ? -19.125 5.16 10.453 1 98.12 65 THR B O 1
ATOM 1478 N N . ALA B 1 66 ? -18.844 4.07 8.539 1 98.25 66 ALA B N 1
ATOM 1479 C CA . ALA B 1 66 ? -18.438 5.266 7.805 1 98.25 66 ALA B CA 1
ATOM 1480 C C . ALA B 1 66 ? -19.594 6.254 7.684 1 98.25 66 ALA B C 1
ATOM 1482 O O . ALA B 1 66 ? -19.375 7.469 7.73 1 98.25 66 ALA B O 1
ATOM 1483 N N . ILE B 1 67 ? -20.781 5.766 7.453 1 97.5 67 ILE B N 1
ATOM 1484 C CA . ILE B 1 67 ? -21.953 6.629 7.402 1 97.5 67 ILE B CA 1
ATOM 1485 C C . ILE B 1 67 ? -22.141 7.324 8.75 1 97.5 67 ILE B C 1
ATOM 1487 O O . ILE B 1 67 ? -22.359 8.539 8.805 1 97.5 67 ILE B O 1
ATOM 1491 N N . GLY B 1 68 ? -22.109 6.578 9.828 1 95.31 68 GLY B N 1
ATOM 1492 C CA . GLY B 1 68 ? -22.188 7.172 11.156 1 95.31 68 GLY B CA 1
ATOM 1493 C C . GLY B 1 68 ? -21.156 8.258 11.391 1 95.31 68 GLY B C 1
ATOM 1494 O O . GLY B 1 68 ? -21.484 9.328 11.906 1 95.31 68 GLY B O 1
ATOM 1495 N N . TYR B 1 69 ? -19.984 7.969 11.047 1 96 69 TYR B N 1
ATOM 1496 C CA . TYR B 1 69 ? -18.891 8.938 11.172 1 96 69 TYR B CA 1
ATOM 1497 C C . TYR B 1 69 ? -19.156 10.164 10.305 1 96 69 TYR B C 1
ATOM 1499 O O . TYR B 1 69 ? -18.938 11.297 10.742 1 96 69 TYR B O 1
ATOM 1507 N N . GLY B 1 70 ? -19.562 9.891 9.078 1 94.12 70 GLY B N 1
ATOM 1508 C CA . GLY B 1 70 ? -19.891 10.992 8.188 1 94.12 70 GLY B CA 1
ATOM 1509 C C . GLY B 1 70 ? -20.969 11.906 8.742 1 94.12 70 GLY B C 1
ATOM 1510 O O . GLY B 1 70 ? -20.906 13.125 8.594 1 94.12 70 GLY B O 1
ATOM 1511 N N . LEU B 1 71 ? -21.953 11.352 9.32 1 91.38 71 LEU B N 1
ATOM 1512 C CA . LEU B 1 71 ? -23.031 12.125 9.922 1 91.38 71 LEU B CA 1
ATOM 1513 C C . LEU B 1 71 ? -22.531 12.953 11.094 1 91.38 71 LEU B C 1
ATOM 1515 O O . LEU B 1 71 ? -22.938 14.109 11.266 1 91.38 71 LEU B O 1
ATOM 1519 N N . ALA B 1 72 ? -21.625 12.352 11.781 1 89.56 72 ALA B N 1
ATOM 1520 C CA . ALA B 1 72 ? -21.141 13.008 12.992 1 89.56 72 ALA B CA 1
ATOM 1521 C C . ALA B 1 72 ? -20.094 14.062 12.656 1 89.56 72 ALA B C 1
ATOM 1523 O O . ALA B 1 72 ? -20.094 15.148 13.234 1 89.56 72 ALA B O 1
ATOM 1524 N N . ALA B 1 73 ? -19.359 13.789 11.727 1 91 73 ALA B N 1
ATOM 1525 C CA . ALA B 1 73 ? -18.219 14.648 11.445 1 91 73 ALA B CA 1
ATOM 1526 C C . ALA B 1 73 ? -18.453 15.469 10.172 1 91 73 ALA B C 1
ATOM 1528 O O . ALA B 1 73 ? -17.656 16.344 9.844 1 91 73 ALA B O 1
ATOM 1529 N N . ARG B 1 74 ? -19.484 15.266 9.484 1 91.38 74 ARG B N 1
ATOM 1530 C CA . ARG B 1 74 ? -19.812 15.922 8.227 1 91.38 74 ARG B CA 1
ATOM 1531 C C . ARG B 1 74 ? -18.703 15.719 7.195 1 91.38 74 ARG B C 1
ATOM 1533 O O . ARG B 1 74 ? -18.328 16.656 6.492 1 91.38 74 ARG B O 1
ATOM 1540 N N . ARG B 1 75 ? -18.016 14.648 7.234 1 93.38 75 ARG B N 1
ATOM 1541 C CA . ARG B 1 75 ? -17 14.242 6.262 1 93.38 75 ARG B CA 1
ATOM 1542 C C . ARG B 1 75 ? -17.531 13.18 5.316 1 93.38 75 ARG B C 1
ATOM 1544 O O . ARG B 1 75 ? -17.188 12 5.438 1 93.38 75 ARG B O 1
ATOM 1551 N N . TRP B 1 76 ? -18.266 13.57 4.266 1 94.38 76 TRP B N 1
ATOM 1552 C CA . TRP B 1 76 ? -19.078 12.672 3.453 1 94.38 76 TRP B CA 1
ATOM 1553 C C . TRP B 1 76 ? -18.219 11.906 2.461 1 94.38 76 TRP B C 1
ATOM 1555 O O . TRP B 1 76 ? -18.656 10.906 1.886 1 94.38 76 TRP B O 1
ATOM 1565 N N . TRP B 1 77 ? -17.047 12.312 2.295 1 96.31 77 TRP B N 1
ATOM 1566 C CA . TRP B 1 77 ? -16.203 11.539 1.396 1 96.31 77 TRP B CA 1
ATOM 1567 C C . TRP B 1 77 ? -15.859 10.18 2.006 1 96.31 77 TRP B C 1
ATOM 1569 O O . TRP B 1 77 ? -15.531 9.234 1.287 1 96.31 77 TRP B O 1
ATOM 1579 N N . VAL B 1 78 ? -15.969 9.969 3.283 1 97.5 78 VAL B N 1
ATOM 1580 C CA . VAL B 1 78 ? -15.57 8.742 3.971 1 97.5 78 VAL B CA 1
ATOM 1581 C C . VAL B 1 78 ? -16.531 7.613 3.617 1 97.5 78 VAL B C 1
ATOM 1583 O O . VAL B 1 78 ? -16.109 6.539 3.184 1 97.5 78 VAL B O 1
ATOM 1586 N N . PRO B 1 79 ? -17.891 7.785 3.738 1 97.81 79 PRO B N 1
ATOM 1587 C CA . PRO B 1 79 ? -18.766 6.695 3.307 1 97.81 79 PRO B CA 1
ATOM 1588 C C . PRO B 1 79 ? -18.641 6.395 1.814 1 97.81 79 PRO B C 1
ATOM 1590 O O . PRO B 1 79 ? -18.781 5.242 1.4 1 97.81 79 PRO B O 1
ATOM 1593 N N . PHE B 1 80 ? -18.406 7.359 0.984 1 98.12 80 PHE B N 1
ATOM 1594 C CA . PHE B 1 80 ? -18.203 7.109 -0.438 1 98.12 80 PHE B CA 1
ATOM 1595 C C . PHE B 1 80 ? -16.953 6.277 -0.668 1 98.12 80 PHE B C 1
ATOM 1597 O O . PHE B 1 80 ? -16.953 5.371 -1.505 1 98.12 80 PHE B O 1
ATOM 1604 N N . ALA B 1 81 ? -15.93 6.586 0.063 1 98.56 81 ALA B N 1
ATOM 1605 C CA . ALA B 1 81 ? -14.711 5.797 -0.027 1 98.56 81 ALA B CA 1
ATOM 1606 C C . ALA B 1 81 ? -14.953 4.355 0.414 1 98.56 81 ALA B C 1
ATOM 1608 O O . ALA B 1 81 ? -14.422 3.416 -0.189 1 98.56 81 ALA B O 1
ATOM 1609 N N . ALA B 1 82 ? -15.734 4.195 1.446 1 98.81 82 ALA B N 1
ATOM 1610 C CA . ALA B 1 82 ? -16.047 2.855 1.932 1 98.81 82 ALA B CA 1
ATOM 1611 C C . ALA B 1 82 ? -16.797 2.053 0.873 1 98.81 82 ALA B C 1
ATOM 1613 O O . ALA B 1 82 ? -16.531 0.862 0.686 1 98.81 82 ALA B O 1
ATOM 1614 N N . VAL B 1 83 ? -17.719 2.635 0.177 1 98.75 83 VAL B N 1
ATOM 1615 C CA . VAL B 1 83 ? -18.422 1.981 -0.917 1 98.75 83 VAL B CA 1
ATOM 1616 C C . VAL B 1 83 ? -17.438 1.608 -2.023 1 98.75 83 VAL B C 1
ATOM 1618 O O . VAL B 1 83 ? -17.516 0.516 -2.59 1 98.75 83 VAL B O 1
ATOM 1621 N N . GLY B 1 84 ? -16.578 2.527 -2.332 1 98.75 84 GLY B N 1
ATOM 1622 C CA . GLY B 1 84 ? -15.539 2.23 -3.305 1 98.75 84 GLY B CA 1
ATOM 1623 C C . GLY B 1 84 ? -14.719 1.006 -2.947 1 98.75 84 GLY B C 1
ATOM 1624 O O . GLY B 1 84 ? -14.453 0.159 -3.803 1 98.75 84 GLY B O 1
ATOM 1625 N N . VAL B 1 85 ? -14.328 0.944 -1.692 1 98.88 85 VAL B N 1
ATOM 1626 C CA . VAL B 1 85 ? -13.555 -0.202 -1.231 1 98.88 85 VAL B CA 1
ATOM 1627 C C . VAL B 1 85 ? -14.375 -1.479 -1.377 1 98.88 85 VAL B C 1
ATOM 1629 O O . VAL B 1 85 ? -13.859 -2.512 -1.812 1 98.88 85 VAL B O 1
ATOM 1632 N N . PHE B 1 86 ? -15.695 -1.459 -1.043 1 98.81 86 PHE B N 1
ATOM 1633 C CA . PHE B 1 86 ? -16.594 -2.604 -1.181 1 98.81 86 PHE B CA 1
ATOM 1634 C C . PHE B 1 86 ? -16.641 -3.078 -2.629 1 98.81 86 PHE B C 1
ATOM 1636 O O . PHE B 1 86 ? -16.531 -4.277 -2.898 1 98.81 86 PHE B O 1
ATOM 1643 N N . LEU B 1 87 ? -16.734 -2.184 -3.504 1 98.88 87 LEU B N 1
ATOM 1644 C CA . LEU B 1 87 ? -16.781 -2.531 -4.918 1 98.88 87 LEU B CA 1
ATOM 1645 C C . LEU B 1 87 ? -15.453 -3.115 -5.379 1 98.88 87 LEU B C 1
ATOM 1647 O O . LEU B 1 87 ? -15.422 -4.094 -6.129 1 98.88 87 LEU B O 1
ATOM 1651 N N . LEU B 1 88 ? -14.367 -2.514 -4.984 1 98.88 88 LEU B N 1
ATOM 1652 C CA . LEU B 1 88 ? -13.055 -3.029 -5.34 1 98.88 88 LEU B CA 1
ATOM 1653 C C . LEU B 1 88 ? -12.867 -4.457 -4.832 1 98.88 88 LEU B C 1
ATOM 1655 O O . LEU B 1 88 ? -12.344 -5.309 -5.547 1 98.88 88 LEU B O 1
ATOM 1659 N N . VAL B 1 89 ? -13.289 -4.691 -3.605 1 98.88 89 VAL B N 1
ATOM 1660 C CA . VAL B 1 89 ? -13.1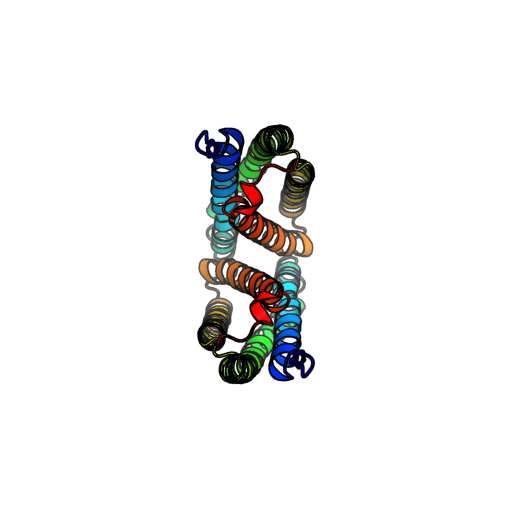95 -6.039 -3.047 1 98.88 89 VAL B CA 1
ATOM 1661 C C . VAL B 1 89 ? -14.086 -6.992 -3.846 1 98.88 89 VAL B C 1
ATOM 1663 O O . VAL B 1 89 ? -13.703 -8.141 -4.09 1 98.88 89 VAL B O 1
ATOM 1666 N N . GLY B 1 90 ? -15.273 -6.598 -4.242 1 98.75 90 GLY B N 1
ATOM 1667 C CA . GLY B 1 90 ? -16.109 -7.402 -5.113 1 98.75 90 GLY B CA 1
ATOM 1668 C C . GLY B 1 90 ? -15.438 -7.781 -6.418 1 98.75 90 GLY B C 1
ATOM 1669 O O . GLY B 1 90 ? -15.445 -8.945 -6.809 1 98.75 90 GLY B O 1
ATOM 1670 N N . PHE B 1 91 ? -14.867 -6.785 -7.051 1 98.81 91 PHE B N 1
ATOM 1671 C CA . PHE B 1 91 ? -14.117 -7.055 -8.273 1 98.81 91 PHE B CA 1
ATOM 1672 C C . PHE B 1 91 ? -12.945 -7.988 -7.988 1 98.81 91 PHE B C 1
ATOM 1674 O O . PHE B 1 91 ? -12.641 -8.875 -8.797 1 98.81 91 PHE B O 1
ATOM 1681 N N . GLN B 1 92 ? -12.297 -7.797 -6.891 1 98.81 92 GLN B N 1
ATOM 1682 C CA . GLN B 1 92 ? -11.188 -8.648 -6.469 1 98.81 92 GLN B CA 1
ATOM 1683 C C . GLN B 1 92 ? -11.617 -10.109 -6.398 1 98.81 92 GLN B C 1
ATOM 1685 O O . GLN B 1 92 ? -10.938 -10.992 -6.938 1 98.81 92 GLN B O 1
ATOM 1690 N N . ILE B 1 93 ? -12.734 -10.375 -5.754 1 98.69 93 ILE B N 1
ATOM 1691 C CA . ILE B 1 93 ? -13.273 -11.719 -5.609 1 98.69 93 ILE B CA 1
ATOM 1692 C C . ILE B 1 93 ? -13.625 -12.281 -6.984 1 98.69 93 ILE B C 1
ATOM 1694 O O . ILE B 1 93 ? -13.25 -13.414 -7.312 1 98.69 93 ILE B O 1
ATOM 1698 N N . GLY B 1 94 ? -14.297 -11.555 -7.797 1 98.56 94 GLY B N 1
ATOM 1699 C CA . GLY B 1 94 ? -14.648 -11.984 -9.141 1 98.56 94 GLY B CA 1
ATOM 1700 C C . GLY B 1 94 ? -13.445 -12.344 -9.992 1 98.56 94 GLY B C 1
ATOM 1701 O O . GLY B 1 94 ? -13.422 -13.398 -10.617 1 98.56 94 GLY B O 1
ATOM 1702 N N . PHE B 1 95 ? -12.484 -11.445 -10.047 1 98.69 95 PHE B N 1
ATOM 1703 C CA . PHE B 1 95 ? -11.281 -11.695 -10.82 1 98.69 95 PHE B CA 1
ATOM 1704 C C . PHE B 1 95 ? -10.539 -12.922 -10.297 1 98.69 95 PHE B C 1
ATOM 1706 O O . PHE B 1 95 ? -9.922 -13.664 -11.07 1 98.69 95 PHE B O 1
ATOM 1713 N N . GLY B 1 96 ? -10.453 -13.102 -8.977 1 97.88 96 GLY B N 1
ATOM 1714 C C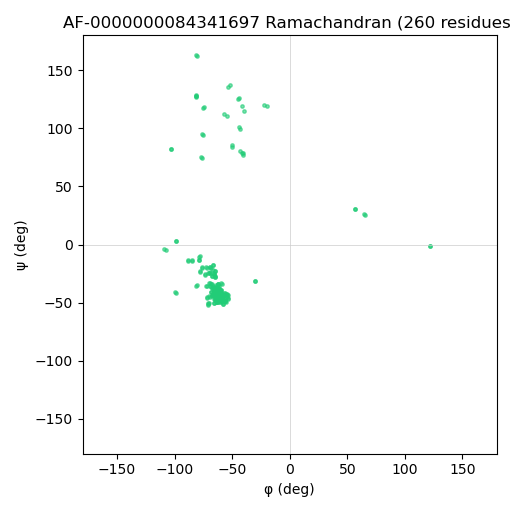A . GLY B 1 96 ? -9.836 -14.281 -8.398 1 97.88 96 GLY B CA 1
ATOM 1715 C C . GLY B 1 96 ? -10.477 -15.578 -8.852 1 97.88 96 GLY B C 1
ATOM 1716 O O . GLY B 1 96 ? -9.789 -16.5 -9.281 1 97.88 96 GLY B O 1
ATOM 1717 N N . TYR B 1 97 ? -11.789 -15.641 -8.805 1 97.38 97 TYR B N 1
ATOM 1718 C CA . TYR B 1 97 ? -12.508 -16.844 -9.188 1 97.38 97 TYR B CA 1
ATOM 1719 C C . TYR B 1 97 ? -12.422 -17.078 -10.695 1 97.38 97 TYR B C 1
ATOM 1721 O O . TYR B 1 97 ? -12.391 -18.219 -11.156 1 97.38 97 TYR B O 1
ATOM 1729 N N . ALA B 1 98 ? -12.383 -16.047 -11.484 1 97.88 98 ALA B N 1
ATOM 1730 C CA . ALA B 1 98 ? -12.25 -16.141 -12.93 1 97.88 98 ALA B CA 1
ATOM 1731 C C . ALA B 1 98 ? -10.805 -16.422 -13.336 1 97.88 98 ALA B C 1
ATOM 1733 O O . ALA B 1 98 ? -10.508 -16.609 -14.516 1 97.88 98 ALA B O 1
ATOM 1734 N N . ARG B 1 99 ? -9.906 -16.328 -12.391 1 97.38 99 ARG B N 1
ATOM 1735 C CA . ARG B 1 99 ? -8.477 -16.562 -12.594 1 97.38 99 ARG B CA 1
ATOM 1736 C C . ARG B 1 99 ? -7.879 -15.516 -13.531 1 97.38 99 ARG B C 1
ATOM 1738 O O . ARG B 1 99 ? -6.996 -15.828 -14.336 1 97.38 99 ARG B O 1
ATOM 1745 N N . GLU B 1 100 ? -8.523 -14.359 -13.562 1 98.12 100 GLU B N 1
ATOM 1746 C CA . GLU B 1 100 ? -7.926 -13.195 -14.195 1 98.12 100 GLU B CA 1
ATOM 1747 C C . GLU B 1 100 ? -6.852 -12.57 -13.305 1 98.12 100 GLU B C 1
ATOM 1749 O O . GLU B 1 100 ? -7.035 -11.469 -12.773 1 98.12 100 GLU B O 1
ATOM 1754 N N . LEU B 1 101 ? -5.723 -13.195 -13.25 1 98.19 101 LEU B N 1
ATOM 1755 C CA . LEU B 1 101 ? -4.719 -12.906 -12.227 1 98.19 101 LEU B CA 1
ATOM 1756 C C . LEU B 1 101 ? -3.949 -11.633 -12.57 1 98.19 101 LEU B C 1
ATOM 1758 O O . LEU B 1 101 ? -3.408 -10.969 -11.688 1 98.19 101 LEU B O 1
ATOM 1762 N N . GLN B 1 102 ? -3.896 -11.219 -13.844 1 97.75 102 GLN B N 1
ATOM 1763 C CA . GLN B 1 102 ? -3.264 -9.969 -14.25 1 97.75 102 GLN B CA 1
ATOM 1764 C C . GLN B 1 102 ? -4.004 -8.758 -13.68 1 97.75 102 GLN B C 1
ATOM 1766 O O . GLN B 1 102 ? -3.428 -7.68 -13.539 1 97.75 102 GLN B O 1
ATOM 1771 N N . LEU B 1 103 ? -5.238 -8.953 -13.352 1 98.56 103 LEU B N 1
ATOM 1772 C CA . LEU B 1 103 ? -6.051 -7.922 -12.711 1 98.56 103 LEU B CA 1
ATOM 1773 C C . LEU B 1 103 ? -6.129 -8.148 -11.203 1 98.56 103 LEU B C 1
ATOM 1775 O O . LEU B 1 103 ? -6.035 -7.203 -10.422 1 98.56 103 LEU B O 1
ATOM 1779 N N . HIS B 1 104 ? -6.285 -9.445 -10.797 1 98.88 104 HIS B N 1
ATOM 1780 C CA . HIS B 1 104 ? -6.457 -9.828 -9.398 1 98.88 104 HIS B CA 1
ATOM 1781 C C . HIS B 1 104 ? -5.246 -9.422 -8.562 1 98.88 104 HIS B C 1
ATOM 1783 O O . HIS B 1 104 ? -5.391 -8.836 -7.492 1 98.88 104 HIS B O 1
ATOM 1789 N N . VAL B 1 105 ? -4.082 -9.648 -9.031 1 98.81 105 VAL B N 1
ATOM 1790 C CA . VAL B 1 105 ? -2.867 -9.43 -8.258 1 98.81 105 VAL B CA 1
ATOM 1791 C C . VAL B 1 105 ? -2.635 -7.938 -8.07 1 98.81 105 VAL B C 1
ATOM 1793 O O . VAL B 1 105 ? -2.523 -7.457 -6.938 1 98.81 105 VAL B O 1
ATOM 1796 N N . PRO B 1 106 ? -2.666 -7.109 -9.117 1 98.81 106 PRO B N 1
ATOM 1797 C CA . PRO B 1 106 ? -2.482 -5.676 -8.883 1 98.81 106 PRO B CA 1
ATOM 1798 C C . PRO B 1 106 ? -3.611 -5.062 -8.062 1 98.81 106 PRO B C 1
ATOM 1800 O O . PRO B 1 106 ? -3.377 -4.145 -7.266 1 98.81 106 PRO B O 1
ATOM 1803 N N . LEU B 1 107 ? -4.777 -5.516 -8.312 1 98.88 107 LEU B N 1
ATOM 1804 C CA . LEU B 1 107 ? -5.898 -4.98 -7.551 1 98.88 107 LEU B CA 1
ATOM 1805 C C . LEU B 1 107 ? -5.75 -5.305 -6.066 1 98.88 107 LEU B C 1
ATOM 1807 O O . LEU B 1 107 ? -6.066 -4.473 -5.211 1 98.88 107 LEU B O 1
ATOM 1811 N N . GLY B 1 108 ? -5.297 -6.531 -5.758 1 98.88 108 GLY B N 1
ATOM 1812 C CA . GLY B 1 108 ? -5.02 -6.879 -4.375 1 98.88 108 GLY B CA 1
ATOM 1813 C C . GLY B 1 108 ? -4.004 -5.965 -3.719 1 98.88 108 GLY B C 1
ATOM 1814 O O . GLY B 1 108 ? -4.184 -5.551 -2.572 1 98.88 108 GLY B O 1
ATOM 1815 N N . VAL B 1 109 ? -3.01 -5.672 -4.398 1 98.88 109 VAL B N 1
ATOM 1816 C CA . VAL B 1 109 ? -1.991 -4.758 -3.893 1 98.88 109 VAL B CA 1
ATOM 1817 C C . VAL B 1 109 ? -2.605 -3.379 -3.656 1 98.88 109 VAL B C 1
ATOM 1819 O O . VAL B 1 109 ? -2.355 -2.75 -2.625 1 98.88 109 VAL B O 1
ATOM 1822 N N . ALA B 1 110 ? -3.391 -2.947 -4.582 1 98.81 110 ALA B N 1
ATOM 1823 C CA . ALA B 1 110 ? -4.039 -1.646 -4.449 1 98.81 110 ALA B CA 1
ATOM 1824 C C . ALA B 1 110 ? -4.957 -1.61 -3.232 1 98.81 110 ALA B C 1
ATOM 1826 O O . ALA B 1 110 ? -4.953 -0.639 -2.473 1 98.81 110 ALA B O 1
ATOM 1827 N N . ILE B 1 111 ? -5.715 -2.635 -3.074 1 98.94 111 ILE B N 1
ATOM 1828 C CA . ILE B 1 111 ? -6.656 -2.695 -1.961 1 98.94 111 ILE B CA 1
ATOM 1829 C C . ILE B 1 111 ? -5.891 -2.688 -0.639 1 98.94 111 ILE B C 1
ATOM 1831 O O . ILE B 1 111 ? -6.27 -1.984 0.3 1 98.94 111 ILE B O 1
ATOM 1835 N N . THR B 1 112 ? -4.84 -3.484 -0.553 1 98.94 112 THR B N 1
ATOM 1836 C CA . THR B 1 112 ? -4.027 -3.5 0.658 1 98.94 112 THR B CA 1
ATOM 1837 C C . THR B 1 112 ? -3.42 -2.125 0.92 1 98.94 112 THR B C 1
ATOM 1839 O O . THR B 1 112 ? -3.438 -1.638 2.053 1 98.94 112 THR B O 1
ATOM 1842 N N . THR B 1 113 ? -2.932 -1.524 -0.103 1 98.88 113 THR B N 1
ATOM 1843 C CA . THR B 1 113 ? -2.357 -0.189 0.02 1 98.88 113 THR B CA 1
ATOM 1844 C C . THR B 1 113 ? -3.406 0.811 0.494 1 98.88 113 THR B C 1
ATOM 1846 O O . THR B 1 113 ? -3.146 1.616 1.39 1 98.88 113 THR B O 1
ATOM 1849 N N . LEU B 1 114 ? -4.551 0.734 -0.096 1 98.81 114 LEU B N 1
ATOM 1850 C CA . LEU B 1 114 ? -5.645 1.615 0.302 1 98.81 114 LEU B CA 1
ATOM 1851 C C . LEU B 1 114 ? -6.008 1.401 1.768 1 98.81 114 LEU B C 1
ATOM 1853 O O . LEU B 1 114 ? -6.297 2.361 2.486 1 98.81 114 LEU B O 1
ATOM 1857 N N . SER B 1 115 ? -5.996 0.185 2.174 1 98.94 115 SER B N 1
ATOM 1858 C CA . SER B 1 115 ? -6.301 -0.126 3.566 1 98.94 115 SER B CA 1
ATOM 1859 C C . SER B 1 115 ? -5.27 0.485 4.508 1 98.94 115 SER B C 1
ATOM 1861 O O . SER B 1 115 ? -5.625 1.019 5.562 1 98.94 115 SER B O 1
ATOM 1863 N N . VAL B 1 116 ? -4.07 0.415 4.156 1 98.88 116 VAL B N 1
ATOM 1864 C CA . VAL B 1 116 ? -3.006 1.026 4.941 1 98.88 116 VAL B CA 1
ATOM 1865 C C . VAL B 1 116 ? -3.229 2.535 5.031 1 98.88 116 VAL B C 1
ATOM 1867 O O . VAL B 1 116 ? -3.186 3.113 6.117 1 98.88 116 VAL B O 1
ATOM 1870 N N . LEU B 1 117 ? -3.492 3.15 3.9 1 98.75 117 LEU B N 1
ATOM 1871 C CA . LEU B 1 117 ? -3.701 4.594 3.863 1 98.75 117 LEU B CA 1
ATOM 1872 C C . LEU B 1 117 ? -4.91 4.992 4.703 1 98.75 117 LEU B C 1
ATOM 1874 O O . LEU B 1 117 ? -4.887 6.016 5.387 1 98.75 117 LEU B O 1
ATOM 1878 N N . ALA B 1 118 ? -5.922 4.172 4.648 1 98.75 118 ALA B N 1
ATOM 1879 C CA . ALA B 1 118 ? -7.129 4.453 5.422 1 98.75 118 ALA B CA 1
ATOM 1880 C C . ALA B 1 118 ? -6.844 4.398 6.922 1 98.75 118 ALA B C 1
ATOM 1882 O O . ALA B 1 118 ? -7.301 5.258 7.676 1 98.75 118 ALA B O 1
ATOM 1883 N N . VAL B 1 119 ? -6.117 3.418 7.32 1 98.81 119 VAL B N 1
ATOM 1884 C CA . VAL B 1 119 ? -5.809 3.264 8.742 1 98.81 119 VAL B CA 1
ATOM 1885 C C . VAL B 1 119 ? -4.895 4.398 9.195 1 98.81 119 VAL B C 1
ATOM 1887 O O . VAL B 1 119 ? -5.082 4.957 10.281 1 98.81 119 VAL B O 1
ATOM 1890 N N . ILE B 1 120 ? -3.941 4.77 8.406 1 98.56 120 ILE B N 1
ATOM 1891 C CA . ILE B 1 120 ? -3.086 5.902 8.742 1 98.56 120 ILE B CA 1
ATOM 1892 C C . ILE B 1 120 ? -3.938 7.16 8.914 1 98.56 120 ILE B C 1
ATOM 1894 O O . ILE B 1 120 ? -3.807 7.879 9.906 1 98.56 120 ILE B O 1
ATOM 1898 N N . TRP B 1 121 ? -4.793 7.383 8.008 1 97.75 121 TRP B N 1
ATOM 1899 C CA . TRP B 1 121 ? -5.613 8.594 8.008 1 97.75 121 TRP B CA 1
ATOM 1900 C C . TRP B 1 121 ? -6.504 8.641 9.242 1 97.75 121 TRP B C 1
ATOM 1902 O O . TRP B 1 121 ? -6.594 9.672 9.914 1 97.75 121 TRP B O 1
ATOM 1912 N N . VAL B 1 122 ? -7.184 7.531 9.539 1 97.81 122 VAL B N 1
ATOM 1913 C CA . VAL B 1 122 ? -8.219 7.543 10.57 1 97.81 122 VAL B CA 1
ATOM 1914 C C . VAL B 1 122 ? -7.59 7.801 11.938 1 97.81 122 VAL B C 1
ATOM 1916 O O . VAL B 1 122 ? -8.273 8.195 12.883 1 97.81 122 VAL B O 1
ATOM 1919 N N . TRP B 1 123 ? -6.312 7.621 12.062 1 97.25 123 TRP B N 1
ATOM 1920 C CA . TRP B 1 123 ? -5.633 7.832 13.336 1 97.25 123 TRP B CA 1
ATOM 1921 C C . TRP B 1 123 ? -4.965 9.203 13.375 1 97.25 123 TRP B C 1
ATOM 1923 O O . TRP B 1 123 ? -4.293 9.547 14.352 1 97.25 123 TRP B O 1
ATOM 1933 N N . THR B 1 124 ? -5.117 10.008 12.344 1 95.38 124 THR B N 1
ATOM 1934 C CA . THR B 1 124 ? -4.609 11.375 12.352 1 95.38 124 THR B CA 1
ATOM 1935 C C . THR B 1 124 ? -5.566 12.297 13.102 1 95.38 124 THR B C 1
ATOM 1937 O O . THR B 1 124 ? -6.75 11.992 13.242 1 95.38 124 THR B O 1
ATOM 1940 N N . PRO B 1 125 ? -5.043 13.484 13.492 1 93.69 125 PRO B N 1
ATOM 1941 C CA . PRO B 1 125 ? -5.91 14.477 14.125 1 93.69 125 PRO B CA 1
ATOM 1942 C C . PRO B 1 125 ? -6.996 15 13.188 1 93.69 125 PRO B C 1
ATOM 1944 O O . PRO B 1 125 ? -8.07 15.398 13.641 1 93.69 125 PRO B O 1
ATOM 1947 N N . ALA B 1 126 ? -6.676 14.938 11.938 1 91.56 126 ALA B N 1
ATOM 1948 C CA . ALA B 1 126 ? -7.648 15.43 10.961 1 91.56 126 ALA B CA 1
ATOM 1949 C C . ALA B 1 126 ? -8.938 14.609 11.016 1 91.56 126 ALA B C 1
ATOM 1951 O O . ALA B 1 126 ? -10.031 15.156 10.836 1 91.56 126 ALA B O 1
ATOM 1952 N N . ALA B 1 127 ? -8.844 13.352 11.289 1 93.38 127 ALA B N 1
ATOM 1953 C CA . ALA B 1 127 ? -10.008 12.477 11.367 1 93.38 127 ALA B CA 1
ATOM 1954 C C . ALA B 1 127 ? -10.844 12.789 12.609 1 93.38 127 ALA B C 1
ATOM 1956 O O . ALA B 1 127 ? -12.055 12.539 12.633 1 93.38 127 ALA B O 1
ATOM 1957 N N . ALA B 1 128 ? -10.195 13.328 13.547 1 91.5 128 ALA B N 1
ATOM 1958 C CA . ALA B 1 128 ? -10.883 13.602 14.812 1 91.5 128 ALA B CA 1
ATOM 1959 C C . ALA B 1 128 ? -11.539 14.984 14.789 1 91.5 128 ALA B C 1
ATOM 1961 O O . ALA B 1 128 ? -12.352 15.305 15.656 1 91.5 128 ALA B O 1
ATOM 1962 N N . ARG B 1 129 ? -11.188 15.805 13.82 1 87.69 129 ARG B N 1
ATOM 1963 C CA . ARG B 1 129 ? -11.719 17.156 13.734 1 87.69 129 ARG B CA 1
ATOM 1964 C C . ARG B 1 129 ? -13.102 17.172 13.086 1 87.69 129 ARG B C 1
ATOM 1966 O O . ARG B 1 129 ? -13.305 16.531 12.047 1 87.69 129 ARG B O 1
ATOM 1973 N N . ARG B 1 130 ? -14.078 17.766 13.688 1 83 130 ARG B N 1
ATOM 1974 C CA . ARG B 1 130 ? -15.406 17.922 13.109 1 83 130 ARG B CA 1
ATOM 1975 C C . ARG B 1 130 ? -15.453 19.109 12.148 1 83 130 ARG B C 1
ATOM 1977 O O . ARG B 1 130 ? -14.883 20.156 12.422 1 83 130 ARG B O 1
ATOM 1984 N N . ARG B 1 131 ? -15.93 18.766 10.992 1 79.19 131 ARG B N 1
ATOM 1985 C CA . ARG B 1 131 ? -16.109 19.875 10.062 1 79.19 131 ARG B CA 1
ATOM 1986 C C . ARG B 1 131 ? -17.328 20.719 10.438 1 79.19 131 ARG B C 1
ATOM 1988 O O . ARG B 1 131 ? -18.359 20.172 10.812 1 79.19 131 ARG B O 1
ATOM 1995 N N . SER B 1 132 ? -17.062 22.031 10.773 1 68.75 132 SER B N 1
ATOM 1996 C CA . SER B 1 132 ? -18.109 22.969 11.133 1 68.75 132 SER B CA 1
ATOM 1997 C C . SER B 1 132 ? -19.016 23.266 9.938 1 68.75 132 SER B C 1
ATOM 1999 O O . SER B 1 132 ? -18.594 23.172 8.789 1 68.75 132 SER B O 1
#

Secondary structure (DSSP, 8-state):
----------HHHHHHHHHHHHHHHHHHHHHHHHHHHHHT-THHHHHHHHHHHHHHHHHHHHHHHHHHHHHHH--THHHHHHHHHHHHHHHHHHHHHTT-HHHHHHHHHHHHHHHHHHHHHHTSHHHHSPP-/----------HHHHHHHHHHHHHHHHHHHHHHHHHHHHHT-THHHHHHHHHHHHHHHHHHHHHHHHHHHHHHH--THHHHHHHHHHHHHHHHHHHHHTT-HHHHHHHHHHHHHHHHHHHHHHTSHHHHSPP-